Protein AF-A0A6I3KA27-F1 (afdb_monomer_lite)

Secondary structure (DSSP, 8-state):
---TTS-HHHHHHTT---HHHHHHHHT-GGGHHHHHHHHTS-GGG--HHHHHHHHHHHHHHHHHHHHHHH-GGGGG-HHHHSHHHHHHHHHHHHHHHHH-TT-HHHHHHHHHHHHHHHH----SSHHHHHHHHHHHHHHHHHT-HHHHHHHHHHHHHHHHHHB-TTS-BTT--GGGHHHHHHHHHHHHHHHHHTT-TTHHHHHHTHHHHHHHHHHHSPP------

pLDDT: mean 92.92, std 8.47, range [45.66, 98.62]

Organism: NCBI:txid169292

Structure (mmCIF, N/CA/C/O backbone):
data_AF-A0A6I3KA27-F1
#
_entry.id   AF-A0A6I3KA27-F1
#
loop_
_atom_site.group_PDB
_atom_site.id
_atom_site.type_symbol
_atom_site.label_atom_id
_atom_site.label_alt_id
_atom_site.label_comp_id
_atom_site.label_asym_id
_atom_site.label_entity_id
_atom_site.label_seq_id
_atom_site.pdbx_PDB_ins_code
_atom_site.Cartn_x
_atom_site.Cartn_y
_atom_site.Cartn_z
_atom_site.occupancy
_atom_site.B_iso_or_equiv
_atom_site.auth_seq_id
_atom_site.auth_comp_id
_atom_site.auth_asym_id
_atom_site.auth_atom_id
_atom_site.pdbx_PDB_model_num
ATOM 1 N N . MET A 1 1 ? 30.021 2.373 -5.034 1.00 67.44 1 MET A N 1
ATOM 2 C CA . MET A 1 1 ? 30.184 3.219 -3.831 1.00 67.44 1 MET A CA 1
ATOM 3 C C . MET A 1 1 ? 29.196 4.348 -4.014 1.00 67.44 1 MET A C 1
ATOM 5 O O . MET A 1 1 ? 29.211 4.907 -5.099 1.00 67.44 1 MET A O 1
ATOM 9 N N . PHE A 1 2 ? 28.300 4.581 -3.055 1.00 81.31 2 PHE A N 1
ATOM 10 C CA . PHE A 1 2 ? 27.335 5.679 -3.159 1.00 81.31 2 PHE A CA 1
ATOM 11 C C . PHE A 1 2 ? 28.060 7.016 -3.033 1.00 81.31 2 PHE A C 1
ATOM 13 O O . PHE A 1 2 ? 28.879 7.178 -2.126 1.00 81.31 2 PHE A O 1
ATOM 20 N N . ASP A 1 3 ? 27.756 7.930 -3.944 1.00 86.06 3 ASP A N 1
ATOM 21 C CA . ASP A 1 3 ? 28.173 9.321 -3.896 1.00 86.06 3 ASP A CA 1
ATOM 22 C C . ASP A 1 3 ? 27.034 10.145 -3.273 1.00 86.06 3 ASP A C 1
ATOM 24 O O . ASP A 1 3 ? 25.934 10.174 -3.832 1.00 86.06 3 ASP A O 1
ATOM 28 N N . PRO A 1 4 ? 27.241 10.768 -2.101 1.00 82.12 4 PRO A N 1
ATOM 29 C CA . PRO A 1 4 ? 26.213 11.588 -1.464 1.00 82.12 4 PRO A CA 1
ATOM 30 C C . PRO A 1 4 ? 25.868 12.856 -2.258 1.00 82.12 4 PRO A C 1
ATOM 32 O O . PRO A 1 4 ? 24.826 13.449 -1.993 1.00 82.12 4 PRO A O 1
ATOM 35 N N . GLU A 1 5 ? 26.707 13.264 -3.214 1.00 86.31 5 GLU A N 1
ATOM 36 C CA . GLU A 1 5 ? 26.467 14.442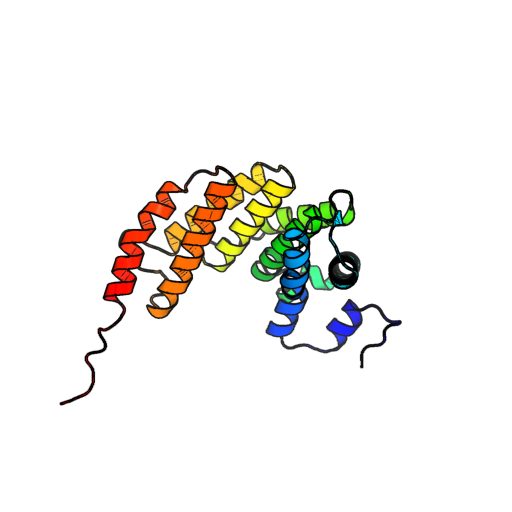 -4.054 1.00 86.31 5 GLU A CA 1
ATOM 37 C C . GLU A 1 5 ? 25.617 14.123 -5.297 1.00 86.31 5 GLU A C 1
ATOM 39 O O . GLU A 1 5 ? 25.124 15.033 -5.963 1.00 86.31 5 GLU A O 1
ATOM 44 N N . GLU A 1 6 ? 25.416 12.839 -5.612 1.00 85.69 6 GLU A N 1
ATOM 45 C CA . GLU A 1 6 ? 24.629 12.392 -6.762 1.00 85.69 6 GLU A CA 1
ATOM 46 C C . GLU A 1 6 ? 23.200 11.981 -6.354 1.00 85.69 6 GLU A C 1
ATOM 48 O O . GLU A 1 6 ? 22.977 11.479 -5.246 1.00 85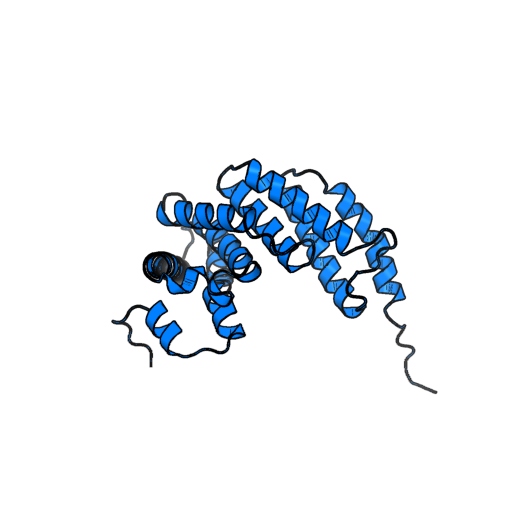.69 6 GLU A O 1
ATOM 53 N N . PRO A 1 7 ? 22.196 12.104 -7.244 1.00 84.69 7 PRO A N 1
ATOM 54 C CA . PRO A 1 7 ? 20.832 11.687 -6.936 1.00 84.69 7 PRO A CA 1
ATOM 55 C C . PRO A 1 7 ? 20.739 10.194 -6.575 1.00 84.69 7 PRO A C 1
ATOM 57 O O . PRO A 1 7 ? 21.284 9.331 -7.265 1.00 84.69 7 PRO A O 1
ATOM 60 N N . PHE A 1 8 ? 20.011 9.875 -5.502 1.00 87.31 8 PHE A N 1
ATOM 61 C CA . PHE A 1 8 ? 19.927 8.514 -4.955 1.00 87.31 8 PHE A CA 1
ATOM 62 C C . PHE A 1 8 ? 19.372 7.478 -5.950 1.00 87.31 8 PHE A C 1
ATOM 64 O O . PHE A 1 8 ? 19.981 6.429 -6.158 1.00 87.31 8 PHE A O 1
ATOM 71 N N . TRP A 1 9 ? 18.235 7.761 -6.593 1.00 91.00 9 TRP A N 1
ATOM 72 C CA . TRP A 1 9 ? 17.543 6.796 -7.458 1.00 91.00 9 TRP A CA 1
ATOM 73 C C . TRP A 1 9 ? 18.312 6.428 -8.737 1.00 91.00 9 TRP A C 1
ATOM 75 O O . TRP A 1 9 ? 18.436 5.237 -9.013 1.00 91.00 9 TRP A O 1
ATOM 85 N N . PRO A 1 10 ? 18.924 7.371 -9.476 1.00 89.50 10 PRO A N 1
ATOM 86 C CA . PRO A 1 10 ? 19.840 7.032 -10.568 1.00 89.50 10 PRO A CA 1
ATOM 87 C C . PRO A 1 10 ? 21.011 6.138 -10.138 1.00 89.50 10 PRO A C 1
ATOM 89 O O . PRO A 1 10 ? 21.376 5.205 -10.856 1.00 89.50 10 PRO A O 1
ATOM 92 N N . GLN A 1 11 ? 21.575 6.366 -8.945 1.00 91.31 11 GLN A N 1
ATOM 93 C CA . GLN A 1 11 ? 22.630 5.502 -8.408 1.00 91.31 11 GLN A CA 1
ATOM 94 C C . GLN A 1 11 ? 22.121 4.089 -8.096 1.00 91.31 11 GLN A C 1
ATOM 96 O O . GLN A 1 11 ? 22.847 3.120 -8.311 1.00 91.31 11 GLN A O 1
ATOM 101 N N . ILE A 1 12 ? 20.886 3.948 -7.609 1.00 90.56 12 ILE A N 1
ATOM 102 C CA . ILE A 1 12 ? 20.235 2.642 -7.418 1.00 90.56 12 ILE A CA 1
ATOM 103 C C . ILE A 1 12 ? 20.061 1.929 -8.763 1.00 90.56 12 ILE A C 1
ATOM 105 O O . ILE A 1 12 ? 20.482 0.781 -8.900 1.00 90.56 12 ILE A O 1
ATOM 109 N N . GLU A 1 13 ? 19.520 2.615 -9.768 1.00 89.81 13 GLU A N 1
ATOM 110 C CA . GLU A 1 13 ? 19.250 2.032 -11.088 1.00 89.81 13 GLU A CA 1
ATOM 111 C C . GLU A 1 13 ? 20.528 1.579 -11.806 1.00 89.81 13 GLU A C 1
ATOM 113 O O . GLU A 1 13 ? 20.546 0.537 -12.459 1.00 89.81 13 GLU A O 1
ATOM 118 N N . SER A 1 14 ? 21.638 2.301 -11.621 1.00 90.88 14 SER A N 1
ATOM 119 C CA . SER A 1 14 ? 22.939 1.931 -12.198 1.00 90.88 14 SER A CA 1
ATOM 120 C C . SER A 1 14 ? 23.572 0.658 -11.617 1.00 90.88 14 SER A C 1
ATOM 122 O O . SER A 1 14 ? 24.574 0.182 -12.148 1.00 90.88 14 SER A O 1
ATOM 124 N N . GLN A 1 15 ? 23.022 0.096 -10.534 1.00 90.56 15 GLN A N 1
ATOM 125 C CA . GLN A 1 15 ? 23.568 -1.106 -9.891 1.00 90.56 15 GLN A CA 1
ATOM 126 C C . GLN A 1 15 ? 23.106 -2.421 -10.527 1.00 90.56 15 GLN A C 1
ATOM 128 O O . GLN A 1 15 ? 23.532 -3.475 -10.059 1.00 90.56 15 GLN A O 1
ATOM 133 N N . GLU A 1 16 ? 22.253 -2.380 -11.559 1.00 88.25 16 GLU A N 1
ATOM 134 C CA . GLU A 1 16 ? 21.745 -3.574 -12.259 1.00 88.25 16 GLU A CA 1
ATOM 135 C C . GLU A 1 16 ? 21.216 -4.643 -11.280 1.00 88.25 16 GLU A C 1
ATOM 137 O O . GLU A 1 16 ? 21.555 -5.828 -11.337 1.00 88.25 16 GLU A O 1
ATOM 142 N N . LEU A 1 17 ? 20.406 -4.195 -10.315 1.00 92.69 17 LEU A N 1
ATOM 143 C CA . LEU A 1 17 ? 19.885 -5.039 -9.245 1.00 92.69 17 LEU A CA 1
ATOM 144 C C . LEU A 1 17 ? 19.073 -6.218 -9.800 1.00 92.69 17 LEU A C 1
ATOM 146 O O . LEU A 1 17 ? 18.341 -6.091 -10.781 1.00 92.69 17 LEU A O 1
ATOM 150 N N . HIS A 1 18 ? 19.130 -7.360 -9.107 1.00 95.06 18 HIS A N 1
ATOM 151 C CA . HIS A 1 18 ? 18.258 -8.496 -9.412 1.00 95.06 18 HIS A CA 1
ATOM 152 C C . HIS A 1 18 ? 16.779 -8.051 -9.396 1.00 95.06 18 HIS A C 1
ATOM 154 O O . HIS A 1 18 ? 16.395 -7.342 -8.460 1.00 95.06 18 HIS A O 1
ATOM 160 N N . PRO A 1 19 ? 15.927 -8.508 -10.338 1.00 93.44 19 PRO A N 1
ATOM 161 C CA . PRO A 1 19 ? 14.524 -8.094 -10.463 1.00 93.44 19 PRO A CA 1
ATOM 162 C C . PRO A 1 19 ? 13.742 -8.014 -9.147 1.00 93.44 19 PRO A C 1
ATOM 164 O O . PRO A 1 19 ? 13.127 -6.999 -8.840 1.00 93.44 19 PRO A O 1
ATOM 167 N N . THR A 1 20 ? 13.832 -9.051 -8.311 1.00 92.12 20 THR A N 1
ATOM 168 C CA . THR A 1 20 ? 13.172 -9.092 -6.993 1.00 92.12 20 THR A CA 1
ATOM 169 C C . THR A 1 20 ? 13.663 -8.007 -6.032 1.00 92.12 20 THR A C 1
ATOM 171 O O . THR A 1 20 ? 12.873 -7.446 -5.278 1.00 92.12 20 THR A O 1
ATOM 174 N N . VAL A 1 21 ? 14.965 -7.704 -6.047 1.00 94.00 21 VAL A N 1
ATOM 175 C CA . VAL A 1 21 ? 15.543 -6.649 -5.203 1.00 94.00 21 VAL A CA 1
ATOM 176 C C . VAL A 1 21 ? 15.087 -5.292 -5.713 1.00 94.00 21 VAL A C 1
ATOM 178 O O . VAL A 1 21 ? 14.658 -4.462 -4.919 1.00 94.00 21 VAL A O 1
ATOM 181 N N . ARG A 1 22 ? 15.113 -5.092 -7.034 1.00 94.12 22 ARG A N 1
ATOM 182 C CA . ARG A 1 22 ? 14.630 -3.862 -7.659 1.00 94.12 22 ARG A CA 1
ATOM 183 C C . ARG A 1 22 ? 13.159 -3.614 -7.321 1.00 94.12 22 ARG A C 1
ATOM 185 O O . ARG A 1 22 ? 12.843 -2.558 -6.787 1.00 94.12 22 ARG A O 1
ATOM 192 N N . PHE A 1 23 ? 12.300 -4.618 -7.497 1.00 94.25 23 PHE A N 1
ATOM 193 C CA . PHE A 1 23 ? 10.902 -4.587 -7.053 1.00 94.25 23 PHE A CA 1
ATOM 194 C C . PHE A 1 23 ? 10.764 -4.107 -5.600 1.00 94.25 23 PHE A C 1
ATOM 196 O O . PHE A 1 23 ? 10.032 -3.160 -5.322 1.00 94.25 23 PHE A O 1
ATOM 203 N N . TYR A 1 24 ? 11.497 -4.726 -4.669 1.00 94.25 24 TYR A N 1
ATOM 204 C CA . TYR A 1 24 ? 11.384 -4.398 -3.249 1.00 94.25 24 TYR A CA 1
ATOM 205 C C . TYR A 1 24 ? 11.848 -2.967 -2.952 1.00 94.25 24 TYR A C 1
ATOM 207 O O . TYR A 1 24 ? 11.205 -2.248 -2.188 1.00 94.25 24 TYR A O 1
ATOM 215 N N . VAL A 1 25 ? 12.919 -2.516 -3.605 1.00 95.06 25 VAL A N 1
ATOM 216 C CA . VAL A 1 25 ? 13.423 -1.148 -3.462 1.00 95.06 25 VAL A CA 1
ATOM 217 C C . VAL A 1 25 ? 12.401 -0.126 -3.979 1.00 95.06 25 VAL A C 1
ATOM 219 O O . VAL A 1 25 ? 12.094 0.817 -3.249 1.00 95.06 25 VAL A O 1
ATOM 222 N N . HIS A 1 26 ? 11.801 -0.338 -5.159 1.00 96.00 26 HIS A N 1
ATOM 223 C CA . HIS A 1 26 ? 10.751 0.546 -5.697 1.00 96.00 26 HIS A CA 1
ATOM 224 C C . HIS A 1 26 ? 9.402 0.415 -4.987 1.00 96.00 26 HIS A C 1
ATOM 226 O O . HIS A 1 26 ? 8.574 1.313 -5.118 1.00 96.00 26 HIS A O 1
ATOM 232 N N . SER A 1 27 ? 9.153 -0.654 -4.229 1.00 96.50 27 SER A N 1
ATOM 233 C CA . SER A 1 27 ? 7.942 -0.766 -3.404 1.00 96.50 27 SER A CA 1
ATOM 234 C C . SER A 1 27 ? 7.938 0.200 -2.217 1.00 96.50 27 SER A C 1
ATOM 236 O O . SER A 1 27 ? 6.895 0.402 -1.614 1.00 96.50 27 SER A O 1
ATOM 238 N N . LEU A 1 28 ? 9.095 0.772 -1.860 1.00 96.94 28 LEU A N 1
ATOM 239 C CA . LEU A 1 28 ? 9.309 1.612 -0.675 1.00 96.94 28 LEU A CA 1
ATOM 240 C C . LEU A 1 28 ? 8.940 0.970 0.675 1.00 96.94 28 LEU A C 1
ATOM 242 O O . LEU A 1 28 ? 9.158 1.606 1.694 1.00 96.94 28 LEU A O 1
ATOM 246 N N . ASN A 1 29 ? 8.521 -0.299 0.727 1.00 94.88 29 ASN A N 1
ATOM 247 C CA . ASN A 1 29 ? 8.155 -1.002 1.967 1.00 94.88 29 ASN A CA 1
ATOM 248 C C . ASN A 1 29 ? 9.223 -0.933 3.065 1.00 94.88 29 ASN A C 1
ATOM 250 O O . ASN A 1 29 ? 8.946 -0.964 4.257 1.00 94.88 29 ASN A O 1
ATOM 254 N N . TRP A 1 30 ? 10.484 -0.836 2.657 1.00 94.69 30 TRP A N 1
ATOM 255 C CA . TRP A 1 30 ? 11.614 -0.752 3.564 1.00 94.69 30 TRP A CA 1
ATOM 256 C C . TRP A 1 30 ? 11.647 0.540 4.396 1.00 94.69 30 TRP A C 1
ATOM 258 O O . TRP A 1 30 ? 12.442 0.595 5.328 1.00 94.69 30 TRP A O 1
ATOM 268 N N . ILE A 1 31 ? 10.815 1.550 4.111 1.00 95.62 31 ILE A N 1
ATOM 269 C CA . ILE A 1 31 ? 10.662 2.730 4.979 1.00 95.62 31 ILE A CA 1
ATOM 270 C C . ILE A 1 31 ? 9.567 2.548 6.042 1.00 95.62 31 ILE A C 1
ATOM 272 O O . ILE A 1 31 ? 9.530 3.336 6.985 1.00 95.62 31 ILE A O 1
ATOM 276 N N . ASP A 1 32 ? 8.715 1.519 5.941 1.00 94.75 32 ASP A N 1
ATOM 277 C CA . ASP A 1 32 ? 7.514 1.370 6.780 1.00 94.75 32 ASP A CA 1
ATOM 278 C C . ASP A 1 32 ? 7.859 1.331 8.268 1.00 94.75 32 ASP A C 1
ATOM 280 O O . ASP A 1 32 ? 7.289 2.076 9.053 1.00 94.75 32 ASP A O 1
ATOM 284 N N . PHE A 1 33 ? 8.898 0.588 8.662 1.00 94.31 33 PHE A N 1
ATOM 285 C CA . PHE A 1 33 ? 9.305 0.510 10.072 1.00 94.31 33 PHE A CA 1
ATOM 286 C C . PHE A 1 33 ? 9.718 1.869 10.673 1.00 94.31 33 PHE A C 1
ATOM 288 O O . PHE A 1 33 ? 9.693 2.045 11.894 1.00 94.31 33 PHE A O 1
ATOM 295 N N . ILE A 1 34 ? 10.154 2.814 9.832 1.00 95.50 34 ILE A N 1
ATOM 296 C CA . ILE A 1 34 ? 10.503 4.177 10.242 1.00 95.50 34 ILE A CA 1
ATOM 297 C C . ILE A 1 34 ? 9.227 4.999 10.420 1.00 95.50 34 ILE A C 1
ATOM 299 O O . ILE A 1 34 ? 9.093 5.709 11.418 1.00 95.50 34 ILE A O 1
ATOM 303 N N . VAL A 1 35 ? 8.301 4.883 9.465 1.00 95.19 35 VAL A N 1
ATOM 304 C CA . VAL A 1 35 ? 7.010 5.580 9.470 1.00 95.19 35 VAL A CA 1
ATOM 305 C C . VAL A 1 35 ? 6.140 5.095 10.633 1.00 95.19 35 VAL A C 1
ATOM 307 O O . VAL A 1 35 ? 5.674 5.923 11.411 1.00 95.19 35 VAL A O 1
ATOM 310 N N . ASP A 1 36 ? 6.017 3.783 10.836 1.00 94.06 36 ASP A N 1
ATOM 311 C CA . ASP A 1 36 ? 5.238 3.167 11.919 1.00 94.06 36 ASP A CA 1
ATOM 312 C C . ASP A 1 36 ? 5.688 3.675 13.290 1.00 94.06 36 ASP A C 1
ATOM 314 O O . ASP A 1 36 ? 4.888 4.127 14.109 1.00 94.06 36 ASP A O 1
ATOM 318 N N . ARG A 1 37 ? 7.007 3.706 13.519 1.00 93.62 37 ARG A N 1
ATOM 319 C CA . ARG A 1 37 ? 7.587 4.210 14.771 1.00 93.62 37 ARG A CA 1
ATOM 320 C C . ARG A 1 37 ? 7.192 5.661 15.058 1.00 93.62 37 ARG A C 1
ATOM 322 O O . ARG A 1 37 ? 7.134 6.060 16.222 1.00 93.62 37 ARG A O 1
ATOM 329 N N . ALA A 1 38 ? 6.997 6.456 14.015 1.00 94.62 38 ALA A N 1
ATOM 330 C CA . ALA A 1 38 ? 6.622 7.851 14.137 1.00 94.62 38 ALA A CA 1
ATOM 331 C C . ALA A 1 38 ? 5.119 8.055 14.304 1.00 94.62 38 ALA A C 1
ATOM 333 O O . ALA A 1 38 ? 4.728 8.962 15.030 1.00 94.62 38 ALA A O 1
ATOM 334 N N . VAL A 1 39 ? 4.293 7.215 13.678 1.00 93.56 39 VAL A N 1
ATOM 335 C CA . VAL A 1 39 ? 2.833 7.213 13.859 1.00 93.56 39 VAL A CA 1
ATOM 336 C C . VAL A 1 39 ? 2.456 6.782 15.279 1.00 93.56 39 VAL A C 1
ATOM 338 O O . VAL A 1 39 ? 1.597 7.404 15.901 1.00 93.56 39 VAL A O 1
ATOM 341 N N . ASP A 1 40 ? 3.162 5.799 15.843 1.00 92.94 40 ASP A N 1
ATOM 342 C CA . ASP A 1 40 ? 2.939 5.300 17.208 1.00 92.94 40 ASP A CA 1
ATOM 343 C C . ASP A 1 40 ? 3.328 6.301 18.316 1.00 92.94 40 ASP A C 1
ATOM 345 O O . ASP A 1 40 ? 3.086 6.059 19.503 1.00 92.94 40 ASP A O 1
ATOM 349 N N . CYS A 1 41 ? 3.957 7.425 17.960 1.00 91.62 41 CYS A N 1
ATOM 350 C CA . CYS A 1 41 ? 4.477 8.409 18.901 1.00 91.62 41 CYS A CA 1
ATOM 351 C C . CYS A 1 41 ? 3.963 9.816 18.560 1.00 91.62 41 CYS A C 1
ATOM 353 O O . CYS A 1 41 ? 4.208 10.305 17.456 1.00 91.62 41 CYS A O 1
ATOM 355 N N . PRO A 1 42 ? 3.310 10.537 19.493 1.00 92.62 42 PRO A N 1
ATOM 356 C CA . PRO A 1 42 ? 2.906 11.916 19.248 1.00 92.62 42 PRO A CA 1
ATOM 357 C C . PRO A 1 42 ? 4.094 12.778 18.804 1.00 92.62 42 PRO A C 1
ATOM 359 O O . PRO A 1 42 ? 5.155 12.742 19.421 1.00 92.62 42 PRO A O 1
ATOM 362 N N . LYS A 1 43 ? 3.904 13.626 17.785 1.00 91.94 43 LYS A N 1
ATOM 363 C CA . LYS A 1 43 ? 4.979 14.464 17.213 1.00 91.94 43 LYS A CA 1
ATOM 364 C C . LYS A 1 43 ? 5.729 15.319 18.244 1.00 91.94 43 LYS A C 1
ATOM 366 O O . LYS A 1 43 ? 6.917 15.577 18.088 1.00 91.94 43 LYS A O 1
ATOM 371 N N . ALA A 1 44 ? 5.053 15.739 19.316 1.00 93.75 44 ALA A N 1
ATOM 372 C CA . ALA A 1 44 ? 5.651 16.500 20.416 1.00 93.75 44 ALA A CA 1
ATOM 373 C C . ALA A 1 44 ? 6.660 15.697 21.265 1.00 93.75 44 ALA A C 1
ATOM 375 O O . ALA A 1 44 ? 7.446 16.293 21.997 1.00 93.75 44 ALA A O 1
ATOM 376 N N . GLU A 1 45 ? 6.630 14.367 21.181 1.00 95.56 45 GLU A N 1
ATOM 377 C CA . GLU A 1 45 ? 7.494 13.438 21.921 1.00 95.56 45 GLU A CA 1
ATOM 378 C C . GLU A 1 45 ? 8.612 12.848 21.051 1.00 95.56 45 GLU A C 1
ATOM 380 O O . GLU A 1 45 ? 9.419 12.044 21.526 1.00 95.56 45 GLU A O 1
ATOM 385 N N . TRP A 1 46 ? 8.694 13.248 19.779 1.00 96.94 46 TRP A N 1
ATOM 386 C CA . TRP A 1 46 ? 9.744 12.777 18.888 1.00 96.94 46 TRP A CA 1
ATOM 387 C C . TRP A 1 46 ? 11.119 13.202 19.400 1.00 96.94 46 TRP A C 1
ATOM 389 O O . TRP A 1 46 ? 11.389 14.376 19.649 1.00 96.94 46 TRP A O 1
ATOM 399 N N . ASN A 1 47 ? 12.008 12.221 19.522 1.00 96.31 47 ASN A N 1
ATOM 400 C CA . ASN A 1 47 ? 13.432 12.471 19.692 1.00 96.31 47 ASN A CA 1
ATOM 401 C C . ASN A 1 47 ? 14.119 12.623 18.326 1.00 96.31 47 ASN A C 1
ATOM 403 O O . ASN A 1 47 ? 13.524 12.328 17.287 1.00 96.31 47 ASN A O 1
ATOM 407 N N . ASP A 1 48 ? 15.394 13.013 18.342 1.00 96.88 48 ASP A N 1
ATOM 408 C CA . ASP A 1 48 ? 16.188 13.239 17.129 1.00 96.88 48 ASP A CA 1
ATOM 409 C C . ASP A 1 48 ? 16.187 12.030 16.178 1.00 96.88 48 ASP A C 1
ATOM 411 O O . ASP A 1 48 ? 16.127 12.194 14.965 1.00 96.88 48 ASP A O 1
ATOM 415 N N . ALA A 1 49 ? 16.189 10.802 16.709 1.00 96.12 49 ALA A N 1
ATOM 416 C CA . ALA A 1 49 ? 16.194 9.596 15.883 1.00 96.12 49 ALA A CA 1
ATOM 417 C C . ALA A 1 49 ? 14.870 9.384 15.130 1.00 96.12 49 ALA A C 1
ATOM 419 O O . ALA A 1 49 ? 14.893 8.963 13.975 1.00 96.12 49 ALA A O 1
ATOM 420 N N . ILE A 1 50 ? 13.725 9.670 15.762 1.00 96.25 50 ILE A N 1
ATOM 421 C CA . ILE A 1 50 ? 12.417 9.609 15.091 1.00 96.25 50 ILE A CA 1
ATOM 422 C C . ILE A 1 50 ? 12.320 10.742 14.070 1.00 96.25 50 ILE A C 1
ATOM 424 O O . ILE A 1 50 ? 12.009 10.484 12.912 1.00 96.25 50 ILE A O 1
ATOM 428 N N . ALA A 1 51 ? 12.650 11.971 14.476 1.00 96.19 51 ALA A N 1
ATOM 429 C CA . ALA A 1 51 ? 12.567 13.140 13.608 1.00 96.19 51 ALA A CA 1
ATOM 430 C C . ALA A 1 51 ? 13.414 12.974 12.334 1.00 96.19 51 ALA A C 1
ATOM 432 O O . ALA A 1 51 ? 12.879 13.083 11.232 1.00 96.19 51 ALA A O 1
ATOM 433 N N . SER A 1 52 ? 14.698 12.624 12.469 1.00 96.50 52 SER A N 1
ATOM 434 C CA . SER A 1 52 ? 15.580 12.403 11.316 1.00 96.50 52 SER A CA 1
ATOM 435 C C . SER A 1 52 ? 15.207 11.161 10.505 1.00 96.50 52 SER A C 1
ATOM 437 O O . SER A 1 52 ? 15.402 11.142 9.294 1.00 96.50 52 SER A O 1
ATOM 439 N N . GLY A 1 53 ? 14.667 10.118 11.144 1.00 96.50 53 GLY A N 1
ATOM 440 C CA . GLY A 1 53 ? 14.192 8.929 10.437 1.00 96.50 53 GLY A CA 1
ATOM 441 C C . GLY A 1 53 ? 13.035 9.258 9.495 1.00 96.50 53 GLY A C 1
ATOM 442 O O . GLY A 1 53 ? 13.082 8.926 8.313 1.00 96.50 53 GLY A O 1
ATOM 443 N N . VAL A 1 54 ? 12.013 9.946 9.999 1.00 96.19 54 VAL A N 1
ATOM 444 C CA . VAL A 1 54 ? 10.846 10.325 9.195 1.00 96.19 54 VAL A CA 1
ATOM 445 C C . VAL A 1 54 ? 11.224 11.324 8.105 1.00 96.19 54 VAL A C 1
ATOM 447 O O . VAL A 1 54 ? 10.763 11.186 6.975 1.00 96.19 54 VAL A O 1
ATOM 450 N N . GLU A 1 55 ? 12.097 12.288 8.408 1.00 95.94 55 GLU A N 1
ATOM 451 C CA . GLU A 1 55 ? 12.646 13.205 7.404 1.00 95.94 55 GLU A CA 1
ATOM 452 C C . GLU A 1 55 ? 13.348 12.439 6.276 1.00 95.94 55 GLU A C 1
ATOM 454 O O . GLU A 1 55 ? 13.120 12.718 5.098 1.00 95.94 55 GLU A O 1
ATOM 459 N N . PHE A 1 56 ? 14.141 11.421 6.617 1.00 95.50 56 PHE A N 1
ATOM 460 C CA . PHE A 1 56 ? 14.771 10.542 5.638 1.00 95.50 56 PHE A CA 1
ATOM 461 C C . PHE A 1 56 ? 13.739 9.766 4.804 1.00 95.50 56 PHE A C 1
ATOM 463 O O . PHE A 1 56 ? 13.834 9.768 3.576 1.00 95.50 56 PHE A O 1
ATOM 470 N N . ALA A 1 57 ? 12.736 9.147 5.437 1.00 96.88 57 ALA A N 1
ATOM 471 C CA . ALA A 1 57 ? 11.679 8.414 4.735 1.00 96.88 57 ALA A CA 1
ATOM 472 C C . ALA A 1 57 ? 10.916 9.322 3.754 1.00 96.88 57 ALA A C 1
ATOM 474 O O . ALA A 1 57 ? 10.726 8.960 2.592 1.00 96.88 57 ALA A O 1
ATOM 475 N N . CYS A 1 58 ? 10.558 10.528 4.203 1.00 96.94 58 CYS A N 1
ATOM 476 C CA . CYS A 1 58 ? 9.894 11.545 3.395 1.00 96.94 58 CYS A CA 1
ATOM 477 C C . CYS A 1 58 ? 10.764 11.989 2.213 1.00 96.94 58 CYS A C 1
ATOM 479 O O . CYS A 1 58 ? 10.316 11.958 1.069 1.00 96.94 58 CYS A O 1
ATOM 481 N N . THR A 1 59 ? 12.038 12.296 2.464 1.00 95.44 59 THR A N 1
ATOM 482 C CA . THR A 1 59 ? 12.984 12.737 1.428 1.00 95.44 59 THR A CA 1
ATOM 483 C C . THR A 1 59 ? 13.189 11.671 0.355 1.00 95.44 59 THR A C 1
ATOM 485 O O . THR A 1 59 ? 13.154 11.975 -0.836 1.00 95.44 59 THR A O 1
ATOM 488 N N . VAL A 1 60 ? 13.372 10.405 0.741 1.00 95.31 60 VAL A N 1
ATOM 489 C CA . VAL A 1 60 ? 13.559 9.312 -0.225 1.00 95.31 60 VAL A CA 1
ATOM 490 C C . VAL A 1 60 ? 12.306 9.093 -1.071 1.00 95.31 60 VAL A C 1
ATOM 492 O O . VAL A 1 60 ? 12.421 8.917 -2.289 1.00 95.31 60 VAL A O 1
ATOM 495 N N . ALA A 1 61 ? 11.127 9.109 -0.444 1.00 97.12 61 ALA A N 1
ATOM 496 C CA . ALA A 1 61 ? 9.850 8.956 -1.130 1.00 97.12 61 ALA A CA 1
ATOM 497 C C . ALA A 1 61 ? 9.578 10.121 -2.096 1.00 97.12 61 ALA A C 1
ATOM 499 O O . ALA A 1 61 ? 9.203 9.887 -3.245 1.00 97.12 61 ALA A O 1
ATOM 500 N N . TRP A 1 62 ? 9.855 11.358 -1.676 1.00 96.88 62 TRP A N 1
ATOM 501 C CA . TRP A 1 62 ? 9.756 12.538 -2.532 1.00 96.88 62 TRP A CA 1
ATOM 502 C C . TRP A 1 62 ? 10.711 12.444 -3.726 1.00 96.88 62 TRP A C 1
ATOM 504 O O . TRP A 1 62 ? 10.288 12.569 -4.873 1.00 96.88 62 TRP A O 1
ATOM 514 N N . HIS A 1 63 ? 11.985 12.110 -3.494 1.00 94.75 63 HIS A N 1
ATOM 515 C CA . HIS A 1 63 ? 12.952 11.922 -4.579 1.00 94.75 63 HIS A CA 1
ATOM 516 C C . HIS A 1 63 ? 12.540 10.799 -5.540 1.00 94.75 63 HIS A C 1
ATOM 518 O O . HIS A 1 63 ? 12.832 10.890 -6.734 1.00 94.75 63 HIS A O 1
ATOM 524 N N . TRP A 1 64 ? 11.881 9.739 -5.054 1.00 96.19 64 TRP A N 1
ATOM 525 C CA . TRP A 1 64 ? 11.347 8.679 -5.917 1.00 96.19 64 TRP A CA 1
ATOM 526 C C . TRP A 1 64 ? 10.266 9.236 -6.841 1.00 96.19 64 TRP A C 1
ATOM 528 O O . TRP A 1 64 ? 10.309 8.997 -8.047 1.00 96.19 64 TRP A O 1
ATOM 538 N N . TRP A 1 65 ? 9.336 10.012 -6.277 1.00 96.38 65 TRP A N 1
ATOM 539 C CA . TRP A 1 65 ? 8.241 10.645 -7.008 1.00 96.38 65 TRP A CA 1
ATOM 540 C C . TRP A 1 65 ? 8.747 11.619 -8.080 1.00 96.38 65 TRP A C 1
ATOM 542 O O . TRP A 1 65 ? 8.346 11.525 -9.240 1.00 96.38 65 TRP A O 1
ATOM 552 N N . GLU A 1 66 ? 9.707 12.476 -7.732 1.00 94.50 66 GLU A N 1
ATOM 553 C CA . GLU A 1 66 ? 10.347 13.390 -8.684 1.00 94.50 66 GLU A CA 1
ATOM 554 C C . GLU A 1 66 ? 11.092 12.638 -9.793 1.00 94.50 66 GLU A C 1
ATOM 556 O O . GLU A 1 66 ? 10.948 12.954 -10.974 1.00 94.50 66 GLU A O 1
ATOM 561 N N . THR A 1 67 ? 11.853 11.596 -9.436 1.00 92.62 67 THR A N 1
ATOM 562 C CA . THR A 1 67 ? 12.593 10.785 -10.418 1.00 92.62 67 THR A CA 1
ATOM 563 C C . THR A 1 67 ? 11.635 10.089 -11.383 1.00 92.62 67 THR A C 1
ATOM 565 O O . THR A 1 67 ? 11.883 10.066 -12.591 1.00 92.62 67 THR A O 1
ATOM 568 N N . ASN A 1 68 ? 10.510 9.578 -10.878 1.00 90.19 68 ASN A N 1
ATOM 569 C CA . ASN A 1 68 ? 9.463 8.973 -11.694 1.00 90.19 68 ASN A CA 1
ATOM 570 C C . ASN A 1 68 ? 8.913 9.944 -12.754 1.00 90.19 68 ASN A C 1
ATOM 572 O O . ASN A 1 68 ? 8.706 9.543 -13.898 1.00 90.19 68 ASN A O 1
ATOM 576 N N . ASN A 1 69 ? 8.733 11.223 -12.415 1.00 86.56 69 ASN A N 1
ATOM 577 C CA . ASN A 1 69 ? 8.194 12.224 -13.342 1.00 86.56 69 ASN A CA 1
ATOM 578 C C . ASN A 1 69 ? 9.126 12.530 -14.526 1.00 86.56 69 ASN A C 1
ATOM 580 O O . ASN A 1 69 ? 8.660 12.971 -15.578 1.00 86.56 69 ASN A O 1
ATOM 584 N N . VAL A 1 70 ? 10.429 12.281 -14.376 1.00 84.56 70 VAL A N 1
ATOM 585 C CA . VAL A 1 70 ? 11.446 12.556 -15.405 1.00 84.56 70 VAL A CA 1
ATOM 586 C C . VAL A 1 70 ? 12.038 11.298 -16.047 1.00 84.56 70 VAL A C 1
ATOM 588 O O . VAL A 1 70 ? 12.854 11.421 -16.959 1.00 84.56 70 VAL A O 1
ATOM 591 N N . THR A 1 71 ? 11.609 10.105 -15.620 1.00 87.75 71 THR A N 1
ATOM 592 C CA . THR A 1 71 ? 12.089 8.807 -16.128 1.00 87.75 71 THR A CA 1
ATOM 593 C C . THR A 1 71 ? 10.960 8.083 -16.872 1.00 87.75 71 THR A C 1
ATOM 595 O O . THR A 1 71 ? 10.291 7.215 -16.305 1.00 87.75 71 THR A O 1
ATOM 598 N N . PRO A 1 72 ? 10.680 8.440 -18.141 1.00 86.38 72 PRO A N 1
ATOM 599 C CA . PRO A 1 72 ? 9.538 7.900 -18.882 1.00 86.38 72 PRO A CA 1
ATOM 600 C C . PRO A 1 72 ? 9.594 6.377 -19.070 1.00 86.38 72 PRO A C 1
ATOM 602 O O . PRO A 1 72 ? 8.549 5.746 -19.243 1.00 86.38 72 PRO A O 1
ATOM 605 N N . GLU A 1 73 ? 10.783 5.773 -19.017 1.00 88.44 73 GLU A N 1
ATOM 606 C CA . GLU A 1 73 ? 10.991 4.329 -19.132 1.00 88.44 73 GLU A CA 1
ATOM 607 C C . GLU A 1 73 ? 10.327 3.558 -17.987 1.00 88.44 73 GLU A C 1
ATOM 609 O O . GLU A 1 73 ? 9.793 2.472 -18.215 1.00 88.44 73 GLU A O 1
ATOM 614 N N . TRP A 1 74 ? 10.291 4.135 -16.779 1.00 91.38 74 TRP A N 1
ATOM 615 C CA . TRP A 1 74 ? 9.698 3.487 -15.609 1.00 91.38 74 TRP A CA 1
ATOM 616 C C . TRP A 1 74 ? 8.213 3.200 -15.794 1.00 91.38 74 TRP A C 1
ATOM 618 O O . TRP A 1 74 ? 7.731 2.191 -15.293 1.00 91.38 74 TRP A O 1
ATOM 628 N N . LYS A 1 75 ? 7.483 4.022 -16.556 1.00 86.62 75 LYS A N 1
ATOM 629 C CA . LYS A 1 75 ? 6.027 3.889 -16.722 1.00 86.62 75 LYS A CA 1
ATOM 630 C C . LYS A 1 75 ? 5.580 2.499 -17.200 1.00 86.62 75 LYS A C 1
ATOM 632 O O . LYS A 1 75 ? 4.473 2.080 -16.880 1.00 86.62 75 LYS A O 1
ATOM 637 N N . ASN A 1 76 ? 6.414 1.800 -17.969 1.00 89.00 76 ASN A N 1
ATOM 638 C CA . ASN A 1 76 ? 6.107 0.462 -18.491 1.00 89.00 76 ASN A CA 1
ATOM 639 C C . ASN A 1 76 ? 6.905 -0.650 -17.789 1.00 89.00 76 ASN A C 1
ATOM 641 O O . ASN A 1 76 ? 6.942 -1.780 -18.271 1.00 89.00 76 ASN A O 1
ATOM 645 N N . ASP A 1 77 ? 7.577 -0.328 -16.688 1.00 92.38 77 ASP A N 1
ATOM 646 C CA . ASP A 1 77 ? 8.448 -1.240 -15.964 1.00 92.38 77 ASP A CA 1
ATOM 647 C C . ASP A 1 77 ? 7.669 -1.983 -14.874 1.00 92.38 77 ASP A C 1
ATOM 649 O O . ASP A 1 77 ? 7.185 -1.383 -13.911 1.00 92.38 77 ASP A O 1
ATOM 653 N N . GLU A 1 78 ? 7.564 -3.306 -14.998 1.00 92.62 78 GLU A N 1
ATOM 654 C CA . GLU A 1 78 ? 6.807 -4.137 -14.057 1.00 92.62 78 GLU A CA 1
ATOM 655 C C . GLU A 1 78 ? 7.395 -4.151 -12.636 1.00 92.62 78 GLU A C 1
ATOM 657 O O . GLU A 1 78 ? 6.677 -4.418 -11.674 1.00 92.62 78 GLU A O 1
ATOM 662 N N . HIS A 1 79 ? 8.681 -3.844 -12.458 1.00 91.69 79 HIS A N 1
ATOM 663 C CA . HIS A 1 79 ? 9.296 -3.795 -11.131 1.00 91.69 79 HIS A CA 1
ATOM 664 C C . HIS A 1 79 ? 9.076 -2.444 -10.439 1.00 91.69 79 HIS A C 1
ATOM 666 O O . HIS A 1 79 ? 9.213 -2.360 -9.221 1.00 91.69 79 HIS A O 1
ATOM 672 N N . VAL A 1 80 ? 8.708 -1.402 -11.193 1.00 94.44 80 VAL A N 1
ATOM 673 C CA . VAL A 1 80 ? 8.416 -0.058 -10.667 1.00 94.44 80 VAL A CA 1
ATOM 674 C C . VAL A 1 80 ? 6.905 0.158 -10.525 1.00 94.44 80 VAL A C 1
ATOM 676 O O . VAL A 1 80 ? 6.420 0.572 -9.464 1.00 94.44 80 VAL A O 1
ATOM 679 N N . TRP A 1 81 ? 6.160 -0.169 -11.583 1.00 95.62 81 TRP A N 1
ATOM 680 C CA . TRP A 1 81 ? 4.723 0.076 -11.740 1.00 95.62 81 TRP A CA 1
ATOM 681 C C . TRP A 1 81 ? 3.874 -1.204 -11.840 1.00 95.62 81 TRP A C 1
ATOM 683 O O . TRP A 1 81 ? 2.674 -1.135 -12.112 1.00 95.62 81 TRP A O 1
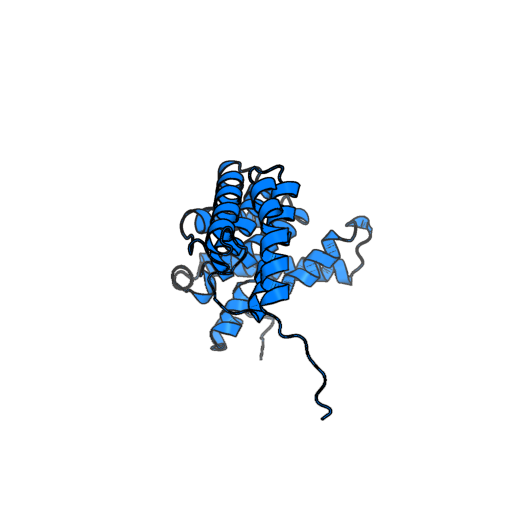ATOM 693 N N . GLY A 1 82 ? 4.449 -2.377 -11.556 1.00 94.31 82 GLY A N 1
ATOM 694 C CA . GLY A 1 82 ? 3.676 -3.611 -11.394 1.00 94.31 82 GLY A CA 1
ATOM 695 C C . GLY A 1 82 ? 2.690 -3.527 -10.228 1.00 94.31 82 GLY A C 1
ATOM 696 O O . GLY A 1 82 ? 2.977 -2.914 -9.195 1.00 94.31 82 GLY A O 1
ATOM 697 N N . GLY A 1 83 ? 1.532 -4.174 -10.381 1.00 93.50 83 GLY A N 1
ATOM 698 C CA . GLY A 1 83 ? 0.382 -4.022 -9.489 1.00 93.50 83 GLY A CA 1
ATOM 699 C C . GLY A 1 83 ? 0.699 -4.207 -8.005 1.00 93.50 83 GLY A C 1
ATOM 700 O O . GLY A 1 83 ? 0.306 -3.382 -7.176 1.00 93.50 83 GLY A O 1
ATOM 701 N N . HIS A 1 84 ? 1.483 -5.233 -7.671 1.00 93.00 84 HIS A N 1
ATOM 702 C CA . HIS A 1 84 ? 1.890 -5.505 -6.293 1.00 93.00 84 HIS A CA 1
ATOM 703 C C . HIS A 1 84 ? 2.855 -4.445 -5.723 1.00 93.00 84 HIS A C 1
ATOM 705 O O . HIS A 1 84 ? 2.702 -4.042 -4.572 1.00 93.00 84 HIS A O 1
ATOM 711 N N . ALA A 1 85 ? 3.804 -3.937 -6.523 1.00 95.00 85 ALA A N 1
ATOM 712 C CA . ALA A 1 85 ? 4.754 -2.905 -6.085 1.00 95.00 85 ALA A CA 1
ATOM 713 C C . ALA A 1 85 ? 4.028 -1.589 -5.789 1.00 95.00 85 ALA A C 1
ATOM 715 O O . ALA A 1 85 ? 4.280 -0.947 -4.770 1.00 95.00 85 ALA A O 1
ATOM 716 N N . VAL A 1 86 ? 3.097 -1.224 -6.676 1.00 97.50 86 VAL A N 1
ATOM 717 C CA . VAL A 1 86 ? 2.255 -0.032 -6.544 1.00 97.50 86 VAL A CA 1
ATOM 718 C C . VAL A 1 86 ? 1.383 -0.127 -5.299 1.00 97.50 86 VAL A C 1
ATOM 720 O O . VAL A 1 86 ? 1.311 0.844 -4.557 1.00 97.50 86 VAL A O 1
ATOM 723 N N . ALA A 1 87 ? 0.751 -1.278 -5.045 1.00 97.75 87 ALA A N 1
ATOM 724 C CA . ALA A 1 87 ? -0.102 -1.468 -3.873 1.00 97.75 87 ALA A CA 1
ATOM 725 C C . ALA A 1 87 ? 0.660 -1.239 -2.561 1.00 97.75 87 ALA A C 1
ATOM 727 O O . ALA A 1 87 ? 0.204 -0.483 -1.707 1.00 97.75 87 ALA A O 1
ATOM 728 N N . ILE A 1 88 ? 1.838 -1.856 -2.432 1.00 96.81 88 ILE A N 1
ATOM 729 C CA . ILE A 1 88 ? 2.684 -1.720 -1.244 1.00 96.81 88 ILE A CA 1
ATOM 730 C C . ILE A 1 88 ? 3.117 -0.263 -1.067 1.00 96.81 88 ILE A C 1
ATOM 732 O O . ILE A 1 88 ? 2.864 0.333 -0.024 1.00 96.81 88 ILE A O 1
ATOM 736 N N . ARG A 1 89 ? 3.674 0.345 -2.121 1.00 97.94 89 ARG A N 1
ATOM 737 C CA . ARG A 1 89 ? 4.136 1.735 -2.078 1.00 97.94 89 ARG A CA 1
ATOM 738 C C . ARG A 1 89 ? 3.014 2.708 -1.740 1.00 97.94 89 ARG A C 1
ATOM 740 O O . ARG A 1 89 ? 3.222 3.645 -0.978 1.00 97.94 89 ARG A O 1
ATOM 747 N N . ALA A 1 90 ? 1.826 2.500 -2.297 1.00 97.81 90 ALA A N 1
ATOM 748 C CA . ALA A 1 90 ? 0.693 3.379 -2.058 1.00 97.81 90 ALA A CA 1
ATOM 749 C C . ALA A 1 90 ? 0.204 3.319 -0.605 1.00 97.81 90 ALA A C 1
ATOM 751 O O . ALA A 1 90 ? -0.178 4.356 -0.061 1.00 97.81 90 ALA A O 1
ATOM 752 N N . ALA A 1 91 ? 0.265 2.149 0.042 1.00 96.06 91 ALA A N 1
ATOM 753 C CA . ALA A 1 91 ? -0.009 2.028 1.471 1.00 96.06 91 ALA A CA 1
ATOM 754 C C . ALA A 1 91 ? 1.019 2.824 2.297 1.00 96.06 91 ALA A C 1
ATOM 756 O O . ALA A 1 91 ? 0.620 3.681 3.085 1.00 96.06 91 ALA A O 1
ATOM 757 N N . SER A 1 92 ? 2.320 2.641 2.037 1.00 96.31 92 SER A N 1
ATOM 758 C CA . SER A 1 92 ? 3.404 3.378 2.709 1.00 96.31 92 SER A CA 1
ATOM 759 C C . SER A 1 92 ? 3.264 4.897 2.557 1.00 96.31 92 SER A C 1
ATOM 761 O O . SER A 1 92 ? 3.342 5.643 3.533 1.00 96.31 92 SER A O 1
ATOM 763 N N . LEU A 1 93 ? 3.008 5.372 1.331 1.00 98.06 93 LEU A N 1
ATOM 764 C CA . LEU A 1 93 ? 2.815 6.797 1.041 1.00 98.06 93 LEU A CA 1
ATOM 765 C C . LEU A 1 93 ? 1.555 7.361 1.712 1.00 98.06 93 LEU A C 1
ATOM 767 O O . LEU A 1 93 ? 1.563 8.508 2.156 1.00 98.06 93 LEU A O 1
ATOM 771 N N . SER A 1 94 ? 0.487 6.566 1.820 1.00 97.06 94 SER A N 1
ATOM 772 C CA . SER A 1 94 ? -0.745 6.992 2.491 1.00 97.06 94 SER A CA 1
ATOM 773 C C . SER A 1 94 ? -0.508 7.237 3.978 1.00 97.06 94 SER A C 1
ATOM 775 O O . SER A 1 94 ? -0.878 8.301 4.467 1.00 97.06 94 SER A O 1
ATOM 777 N N . VAL A 1 95 ? 0.184 6.327 4.672 1.00 95.00 95 VAL A N 1
ATOM 778 C CA . VAL A 1 95 ? 0.534 6.510 6.091 1.00 95.00 95 VAL A CA 1
ATOM 779 C C . VAL A 1 95 ? 1.507 7.679 6.268 1.00 95.00 95 VAL A C 1
ATOM 781 O O . VAL A 1 95 ? 1.305 8.536 7.126 1.00 95.00 95 VAL A O 1
ATOM 784 N N . LEU A 1 96 ? 2.526 7.793 5.410 1.00 96.81 96 LEU A N 1
ATOM 785 C CA . LEU A 1 96 ? 3.456 8.927 5.438 1.00 96.81 96 LEU A CA 1
ATOM 786 C C . LEU A 1 96 ? 2.725 10.273 5.277 1.00 96.81 96 LEU A C 1
ATOM 788 O O . LEU A 1 96 ? 3.062 11.247 5.952 1.00 96.81 96 LEU A O 1
ATOM 792 N N . SER A 1 97 ? 1.686 10.323 4.440 1.00 96.81 97 SER A N 1
ATOM 793 C CA . SER A 1 97 ? 0.863 11.523 4.261 1.00 96.81 97 SER A CA 1
ATOM 794 C C . SER A 1 97 ? 0.054 11.915 5.501 1.00 96.81 97 SER A C 1
ATOM 796 O O . SER A 1 97 ? -0.388 13.057 5.587 1.00 96.81 97 SER A O 1
ATOM 798 N N . GLU A 1 98 ? -0.148 11.027 6.479 1.00 94.38 98 GLU A N 1
ATOM 799 C CA . GLU A 1 98 ? -0.760 11.390 7.768 1.00 94.38 98 GLU A CA 1
ATOM 800 C C . GLU A 1 98 ? 0.192 12.225 8.633 1.00 94.38 98 GLU A C 1
ATOM 802 O O . GLU A 1 98 ? -0.244 13.126 9.350 1.00 94.38 98 GLU A O 1
ATOM 807 N N . LEU A 1 99 ? 1.501 11.971 8.526 1.00 94.69 99 LEU A N 1
ATOM 808 C CA . LEU A 1 99 ? 2.541 12.726 9.232 1.00 94.69 99 LEU A CA 1
ATOM 809 C C . LEU A 1 99 ? 2.798 14.106 8.598 1.00 94.69 99 LEU A C 1
ATOM 811 O O . LEU A 1 99 ? 3.224 15.036 9.297 1.00 94.69 99 LEU A O 1
ATOM 815 N N . TYR A 1 100 ? 2.517 14.233 7.296 1.00 94.62 100 TYR A N 1
ATOM 816 C CA . TYR A 1 100 ? 2.685 15.442 6.482 1.00 94.62 100 TYR A CA 1
ATOM 817 C C . TYR A 1 100 ? 1.417 15.757 5.666 1.00 94.62 100 TYR A C 1
ATOM 819 O O . TYR A 1 100 ? 1.422 15.660 4.441 1.00 94.62 100 TYR A O 1
ATOM 827 N N . PRO A 1 101 ? 0.303 16.134 6.320 1.00 94.62 101 PRO A N 1
ATOM 828 C CA . PRO A 1 101 ? -0.980 16.323 5.640 1.00 94.62 101 PRO A CA 1
ATOM 829 C C . PRO A 1 101 ? -1.020 17.518 4.677 1.00 94.62 101 PRO A C 1
ATOM 831 O O . PRO A 1 101 ? -1.904 17.567 3.829 1.00 94.62 101 PRO A O 1
ATOM 834 N N . GLU A 1 102 ? -0.089 18.465 4.808 1.00 95.06 102 GLU A N 1
ATOM 835 C CA . GLU A 1 102 ? -0.018 19.686 3.989 1.00 95.06 102 GLU A CA 1
ATOM 836 C C . GLU A 1 102 ? 0.921 19.541 2.776 1.00 95.06 102 GLU A C 1
ATOM 838 O O . GLU A 1 102 ? 1.052 20.470 1.980 1.00 95.06 102 GLU A O 1
ATOM 843 N N . ASP A 1 103 ? 1.601 18.400 2.629 1.00 97.12 103 ASP A N 1
ATOM 844 C CA . ASP A 1 103 ? 2.550 18.173 1.541 1.00 97.12 103 ASP A CA 1
ATOM 845 C C . ASP A 1 103 ? 1.801 17.839 0.239 1.00 97.12 103 ASP A C 1
ATOM 847 O O . ASP A 1 103 ? 1.324 16.719 0.033 1.00 97.12 103 ASP A O 1
ATOM 851 N N . GLU A 1 104 ? 1.730 18.811 -0.674 1.00 97.12 104 GLU A N 1
ATOM 852 C CA . GLU A 1 104 ? 1.014 18.681 -1.955 1.00 97.12 104 GLU A CA 1
ATOM 853 C C . GLU A 1 104 ? 1.522 17.501 -2.800 1.00 97.12 104 GLU A C 1
ATOM 855 O O . GLU A 1 104 ? 0.724 16.757 -3.370 1.00 97.12 104 GLU A O 1
ATOM 860 N N . TRP A 1 105 ? 2.838 17.262 -2.821 1.00 97.56 105 TRP A N 1
ATOM 861 C CA . TRP A 1 105 ? 3.431 16.163 -3.588 1.00 97.56 105 TRP A CA 1
ATOM 862 C C . TRP A 1 105 ? 2.961 14.784 -3.094 1.00 97.56 105 TRP A C 1
ATOM 864 O O . TRP A 1 105 ? 2.783 13.876 -3.905 1.00 97.56 105 TRP A O 1
ATOM 874 N N . LEU A 1 106 ? 2.727 14.616 -1.783 1.00 97.88 106 LEU A N 1
ATOM 875 C CA . LEU A 1 106 ? 2.215 13.363 -1.219 1.00 97.88 106 LEU A CA 1
ATOM 876 C C . LEU A 1 106 ? 0.778 13.139 -1.657 1.00 97.88 106 LEU A C 1
ATOM 878 O O . LEU A 1 106 ? 0.443 12.035 -2.082 1.00 97.88 106 LEU A O 1
ATOM 882 N N . TYR A 1 107 ? -0.045 14.188 -1.599 1.00 98.00 107 TYR A N 1
ATOM 883 C CA . TYR A 1 107 ? -1.422 14.146 -2.078 1.00 98.00 107 TYR A CA 1
ATOM 884 C C . TYR A 1 107 ? -1.490 13.773 -3.567 1.00 98.00 107 TYR A C 1
ATOM 886 O O . TYR A 1 107 ? -2.265 12.894 -3.959 1.00 98.00 107 TYR A O 1
ATOM 894 N N . GLU A 1 108 ? -0.655 14.393 -4.402 1.00 98.19 108 GLU A N 1
ATOM 895 C CA . GLU A 1 108 ? -0.547 14.068 -5.827 1.00 98.19 108 GLU A CA 1
ATOM 896 C C . GLU A 1 108 ? -0.098 12.621 -6.048 1.00 98.19 108 GLU A C 1
ATOM 898 O O . GLU A 1 108 ? -0.728 11.890 -6.820 1.00 98.19 108 GLU A O 1
ATOM 903 N N . ALA A 1 109 ? 0.943 12.183 -5.334 1.00 98.06 109 ALA A N 1
ATOM 904 C CA . ALA A 1 109 ? 1.474 10.835 -5.443 1.00 98.06 109 ALA A CA 1
ATOM 905 C C . ALA A 1 109 ? 0.406 9.792 -5.091 1.00 98.06 109 ALA A C 1
ATOM 907 O O . ALA A 1 109 ? 0.130 8.912 -5.908 1.00 98.06 109 ALA A O 1
ATOM 908 N N . ILE A 1 110 ? -0.250 9.883 -3.930 1.00 98.38 110 ILE A N 1
ATOM 909 C CA . ILE A 1 110 ? -1.269 8.895 -3.532 1.00 98.38 110 ILE A CA 1
ATOM 910 C C . ILE A 1 110 ? -2.500 8.939 -4.445 1.00 98.38 110 ILE A C 1
ATOM 912 O O . ILE A 1 110 ? -3.049 7.886 -4.768 1.00 98.38 110 ILE A O 1
ATOM 916 N N . THR A 1 111 ? -2.886 10.120 -4.945 1.00 98.56 111 THR A N 1
ATOM 917 C CA . THR A 1 111 ? -3.973 10.259 -5.929 1.00 98.56 111 THR A CA 1
ATOM 918 C C . THR A 1 111 ? -3.638 9.514 -7.217 1.00 98.56 111 THR A C 1
ATOM 920 O O . THR A 1 111 ? -4.459 8.747 -7.726 1.00 98.56 111 THR A O 1
ATOM 923 N N . TYR A 1 112 ? -2.417 9.690 -7.728 1.00 98.12 112 TYR A N 1
ATOM 924 C CA . TYR A 1 112 ? -1.953 8.995 -8.923 1.00 98.12 112 TYR A CA 1
ATOM 925 C C . TYR A 1 112 ? -1.920 7.478 -8.717 1.00 98.12 112 TYR A C 1
ATOM 927 O O . TYR A 1 112 ? -2.396 6.726 -9.566 1.00 98.12 112 TYR A O 1
ATOM 935 N N . HIS A 1 113 ? -1.406 7.014 -7.575 1.00 98.44 113 HIS A N 1
ATOM 936 C CA . HIS A 1 113 ? -1.368 5.586 -7.260 1.00 98.44 113 HIS A CA 1
ATOM 937 C C . HIS A 1 113 ? -2.778 4.994 -7.136 1.00 98.44 113 HIS A C 1
ATOM 939 O O . HIS A 1 113 ? -3.021 3.901 -7.641 1.00 98.44 113 HIS A O 1
ATOM 945 N N . GLY A 1 114 ? -3.724 5.720 -6.535 1.00 98.44 114 GLY A N 1
ATOM 946 C CA . GLY A 1 114 ? -5.125 5.306 -6.469 1.00 98.44 114 GLY A CA 1
ATOM 947 C C . GLY A 1 114 ? -5.745 5.131 -7.856 1.00 98.44 114 GLY A C 1
ATOM 948 O O . GLY A 1 114 ? -6.357 4.099 -8.127 1.00 98.44 114 GLY A O 1
ATOM 949 N N . GLN A 1 115 ? -5.525 6.089 -8.763 1.00 98.31 115 GLN A N 1
ATOM 950 C CA . GLN A 1 115 ? -5.983 5.976 -10.154 1.00 98.31 115 GLN A CA 1
ATOM 951 C C . GLN A 1 115 ? -5.327 4.801 -10.881 1.00 98.31 115 GLN A C 1
ATOM 953 O O . GLN A 1 115 ? -6.008 4.005 -11.527 1.00 98.31 115 GLN A O 1
ATOM 958 N N . TRP A 1 116 ? -4.018 4.619 -10.702 1.00 97.62 116 TRP A N 1
ATOM 959 C CA . TRP A 1 116 ? -3.312 3.479 -11.275 1.00 97.62 116 TRP A CA 1
ATOM 960 C C . TRP A 1 116 ? -3.919 2.146 -10.825 1.00 97.62 116 TRP A C 1
ATOM 962 O O . TRP A 1 116 ? -4.159 1.272 -11.654 1.00 97.62 116 TRP A O 1
ATOM 972 N N . LEU A 1 117 ? -4.207 1.993 -9.528 1.00 98.38 117 LEU A N 1
ATOM 973 C CA . LEU A 1 117 ? -4.810 0.783 -8.962 1.00 98.38 117 LEU A CA 1
ATOM 974 C C . LEU A 1 117 ? -6.262 0.569 -9.418 1.00 98.38 117 LEU A C 1
ATOM 976 O O . LEU A 1 117 ? -6.712 -0.577 -9.510 1.00 98.38 117 LEU A O 1
ATOM 980 N N . LEU A 1 118 ? -7.012 1.632 -9.724 1.00 98.25 118 LEU A N 1
ATOM 981 C CA . LEU A 1 118 ? -8.329 1.513 -10.357 1.00 98.25 118 LEU A CA 1
ATOM 982 C C . LEU A 1 118 ? -8.214 0.910 -11.762 1.00 98.25 118 LEU A C 1
ATOM 984 O O . LEU A 1 118 ? -8.961 -0.019 -12.079 1.00 98.25 118 LEU A O 1
ATOM 988 N N . GLU A 1 119 ? -7.264 1.394 -12.561 1.00 96.88 119 GLU A N 1
ATOM 989 C CA . GLU A 1 119 ? -7.073 1.015 -13.966 1.00 96.88 119 GLU A CA 1
ATOM 990 C C . GLU A 1 119 ? -6.372 -0.344 -14.152 1.00 96.88 119 GLU A C 1
ATOM 992 O O . GLU A 1 119 ? -6.726 -1.103 -15.055 1.00 96.88 119 GLU A O 1
ATOM 997 N N . HIS A 1 120 ? -5.413 -0.679 -13.285 1.00 96.31 120 HIS A N 1
ATOM 998 C CA . HIS A 1 120 ? -4.498 -1.818 -13.441 1.00 96.31 120 HIS A CA 1
ATOM 999 C C . HIS A 1 120 ? -4.712 -2.866 -12.347 1.00 96.31 120 HIS A C 1
ATOM 1001 O O . HIS A 1 120 ? -3.830 -3.141 -11.535 1.00 96.31 120 HIS A O 1
ATOM 1007 N N . PHE A 1 121 ? -5.910 -3.442 -12.301 1.00 97.19 121 PHE A N 1
ATOM 1008 C CA . PHE A 1 121 ? -6.226 -4.513 -11.360 1.00 97.19 121 PHE A CA 1
ATOM 1009 C C . PHE A 1 121 ? -5.703 -5.862 -11.862 1.00 97.19 121 PHE A C 1
ATOM 1011 O O . PHE A 1 121 ? -6.102 -6.313 -12.936 1.00 97.19 121 PHE A O 1
ATOM 1018 N N . ASP A 1 122 ? -4.866 -6.523 -11.063 1.00 95.56 122 ASP A N 1
ATOM 1019 C CA . ASP A 1 122 ? -4.227 -7.782 -11.439 1.00 95.56 122 ASP A CA 1
ATOM 1020 C C . ASP A 1 122 ? -5.255 -8.914 -11.531 1.00 95.56 122 ASP A C 1
ATOM 1022 O O . ASP A 1 122 ? -5.129 -9.755 -12.406 1.00 95.56 122 ASP A O 1
ATOM 1026 N N . GLY A 1 123 ? -6.313 -8.907 -10.713 1.00 95.50 123 GLY A N 1
ATOM 1027 C CA . GLY A 1 123 ? -7.381 -9.911 -10.741 1.00 95.50 123 GLY A CA 1
ATOM 1028 C C . GLY A 1 123 ? -7.729 -10.451 -9.354 1.00 95.50 123 GLY A C 1
ATOM 1029 O O . GLY A 1 123 ? -7.211 -9.999 -8.341 1.00 95.50 123 GLY A O 1
ATOM 1030 N N . TYR A 1 124 ? -8.639 -11.422 -9.277 1.00 95.00 124 TYR A N 1
ATOM 1031 C CA . TYR A 1 124 ? -9.243 -11.863 -8.009 1.00 95.00 124 TYR A CA 1
ATOM 1032 C C . TYR A 1 124 ? -8.406 -12.895 -7.225 1.00 95.00 124 TYR A C 1
ATOM 1034 O O . TYR A 1 124 ? -8.915 -13.932 -6.810 1.00 95.00 124 TYR A O 1
ATOM 1042 N N . TRP A 1 125 ? -7.115 -12.625 -7.033 1.00 91.12 125 TRP A N 1
ATOM 1043 C CA . TRP A 1 125 ? -6.178 -13.439 -6.241 1.00 91.12 125 TRP A CA 1
ATOM 1044 C C . TRP A 1 125 ? -5.377 -12.564 -5.264 1.00 91.12 125 TRP A C 1
ATOM 1046 O O . TRP A 1 125 ? -5.685 -11.386 -5.087 1.00 91.12 125 TRP A O 1
ATOM 1056 N N . ASN A 1 126 ? -4.363 -13.125 -4.602 1.00 92.19 126 ASN A N 1
ATOM 1057 C CA . ASN A 1 126 ? -3.621 -12.468 -3.520 1.00 92.19 126 ASN A CA 1
ATOM 1058 C C . ASN A 1 126 ? -3.034 -11.092 -3.907 1.00 92.19 126 ASN A C 1
ATOM 1060 O O . ASN A 1 126 ? -3.190 -10.139 -3.148 1.00 92.19 126 ASN A O 1
ATOM 1064 N N . HIS A 1 127 ? -2.434 -10.944 -5.094 1.00 94.00 127 HIS A N 1
ATOM 1065 C CA . HIS A 1 127 ? -1.910 -9.652 -5.559 1.00 94.00 127 HIS A CA 1
ATOM 1066 C C . HIS A 1 127 ? -3.021 -8.612 -5.721 1.00 94.00 127 HIS A C 1
ATOM 1068 O O . HIS A 1 127 ? -2.887 -7.491 -5.231 1.00 94.00 127 HIS A O 1
ATOM 1074 N N . GLY A 1 128 ? -4.145 -8.988 -6.336 1.00 97.12 128 GLY A N 1
ATOM 1075 C CA . GLY A 1 128 ? -5.288 -8.090 -6.455 1.00 97.12 128 GLY A CA 1
ATOM 1076 C C . GLY A 1 128 ? -5.943 -7.779 -5.112 1.00 97.12 128 GLY A C 1
ATOM 1077 O O . GLY A 1 128 ? -6.419 -6.665 -4.918 1.00 97.12 128 GLY A O 1
ATOM 1078 N N . LEU A 1 129 ? -5.917 -8.696 -4.138 1.00 97.69 129 LEU A N 1
ATOM 1079 C CA . LEU A 1 129 ? -6.327 -8.367 -2.772 1.00 97.69 129 LEU A CA 1
ATOM 1080 C C . LEU A 1 129 ? -5.420 -7.285 -2.171 1.00 97.69 129 LEU A C 1
ATOM 1082 O O . LEU A 1 129 ? -5.939 -6.320 -1.619 1.00 97.69 129 LEU A O 1
ATOM 1086 N N . SER A 1 130 ? -4.095 -7.381 -2.325 1.00 97.12 130 SER A N 1
ATOM 1087 C CA . SER A 1 130 ? -3.186 -6.312 -1.882 1.00 97.12 130 SER A CA 1
ATOM 1088 C C . SER A 1 130 ? -3.519 -4.970 -2.542 1.00 97.12 130 SER A C 1
ATOM 1090 O O . SER A 1 130 ? -3.587 -3.955 -1.855 1.00 97.12 130 SER A O 1
ATOM 1092 N N . GLN A 1 131 ? -3.792 -4.962 -3.851 1.00 98.44 131 GLN A N 1
ATOM 1093 C CA . GLN A 1 131 ? -4.218 -3.756 -4.571 1.00 98.44 131 GLN A CA 1
ATOM 1094 C C . GLN A 1 131 ? -5.546 -3.198 -4.052 1.00 98.44 131 GLN A C 1
ATOM 1096 O O . GLN A 1 131 ? -5.693 -1.989 -3.909 1.00 98.44 131 GLN A O 1
ATOM 1101 N N . ALA A 1 132 ? -6.511 -4.071 -3.764 1.00 98.50 132 ALA A N 1
ATOM 1102 C CA . ALA A 1 132 ? -7.819 -3.693 -3.252 1.00 98.50 132 ALA A CA 1
ATOM 1103 C C . ALA A 1 132 ? -7.723 -3.043 -1.864 1.00 98.50 132 ALA A C 1
ATOM 1105 O O . ALA A 1 132 ? -8.330 -1.999 -1.640 1.00 98.50 132 ALA A O 1
ATOM 1106 N N . LEU A 1 133 ? -6.920 -3.620 -0.965 1.00 98.50 133 LEU A N 1
ATOM 1107 C CA . LEU A 1 133 ? -6.687 -3.072 0.372 1.00 98.50 133 LEU A CA 1
ATOM 1108 C C . LEU A 1 133 ? -5.936 -1.736 0.312 1.00 98.50 133 LEU A C 1
ATOM 1110 O O . LEU A 1 133 ? -6.343 -0.783 0.971 1.00 98.50 133 LEU A O 1
ATOM 1114 N N . ALA A 1 134 ? -4.902 -1.625 -0.528 1.00 98.31 134 ALA A N 1
ATOM 1115 C CA . ALA A 1 134 ? -4.208 -0.357 -0.751 1.00 98.31 134 ALA A CA 1
ATOM 1116 C C . ALA A 1 134 ? -5.160 0.725 -1.286 1.00 98.31 134 ALA A C 1
ATOM 1118 O O . ALA A 1 134 ? -5.124 1.866 -0.833 1.00 98.31 134 ALA A O 1
ATOM 1119 N N . LEU A 1 135 ? -6.066 0.362 -2.198 1.00 98.50 135 LEU A N 1
ATOM 1120 C CA . LEU A 1 135 ? -7.062 1.283 -2.736 1.00 98.50 135 LEU A CA 1
ATOM 1121 C C . LEU A 1 135 ? -8.066 1.755 -1.669 1.00 98.50 135 LEU A C 1
ATOM 1123 O O . LEU A 1 135 ? -8.450 2.922 -1.683 1.00 98.50 135 LEU A O 1
ATOM 1127 N N . MET A 1 136 ? -8.449 0.893 -0.719 1.00 98.56 136 MET A N 1
ATOM 1128 C CA . MET A 1 136 ? -9.271 1.297 0.432 1.00 98.56 136 MET A CA 1
ATOM 1129 C C . MET A 1 136 ? -8.540 2.301 1.326 1.00 98.56 136 MET A C 1
ATOM 1131 O O . MET A 1 136 ? -9.130 3.309 1.704 1.00 98.56 136 MET A O 1
ATOM 1135 N N . IL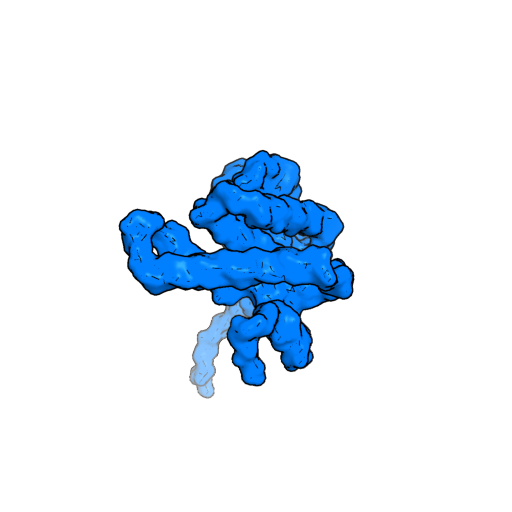E A 1 137 ? -7.255 2.060 1.615 1.00 97.75 137 ILE A N 1
ATOM 1136 C CA . ILE A 1 137 ? -6.419 2.965 2.419 1.00 97.75 137 ILE A CA 1
ATOM 1137 C C . ILE A 1 137 ? -6.327 4.344 1.754 1.00 97.75 137 ILE A C 1
ATOM 1139 O O . ILE A 1 137 ? -6.591 5.356 2.402 1.00 97.75 137 ILE A O 1
ATOM 1143 N N . ILE A 1 138 ? -6.028 4.391 0.452 1.00 98.25 138 ILE A N 1
ATOM 1144 C CA . ILE A 1 138 ? -5.982 5.645 -0.317 1.00 98.25 138 ILE A CA 1
ATOM 1145 C C . ILE A 1 138 ? -7.354 6.324 -0.319 1.00 98.25 138 ILE A C 1
ATOM 1147 O O . ILE A 1 138 ? -7.442 7.527 -0.082 1.00 98.25 138 ILE A O 1
ATOM 1151 N N . GLY A 1 139 ? -8.428 5.564 -0.559 1.00 97.88 139 GLY A N 1
ATOM 1152 C CA . GLY A 1 139 ? -9.797 6.076 -0.554 1.00 97.88 139 GLY A CA 1
ATOM 1153 C C . GLY A 1 139 ? -10.160 6.728 0.778 1.00 97.88 139 GLY A C 1
ATOM 1154 O O . GLY A 1 139 ? -10.641 7.858 0.795 1.00 97.88 139 GLY A O 1
ATOM 1155 N N . GLY A 1 140 ? -9.840 6.073 1.895 1.00 97.06 140 GLY A N 1
ATOM 1156 C CA . GLY A 1 140 ? -9.998 6.642 3.230 1.00 97.06 140 GLY A CA 1
ATOM 1157 C C . GLY A 1 140 ? -9.158 7.903 3.438 1.00 97.06 140 GLY A C 1
ATOM 1158 O O . GLY A 1 140 ? -9.681 8.924 3.883 1.00 97.06 140 GLY A O 1
ATOM 1159 N N . ARG A 1 141 ? -7.875 7.871 3.052 1.00 96.88 141 ARG A N 1
ATOM 1160 C CA . ARG A 1 141 ? -6.955 9.007 3.214 1.00 96.88 141 ARG A CA 1
ATOM 1161 C C . ARG A 1 141 ? -7.386 10.237 2.411 1.00 96.88 141 ARG A C 1
ATOM 1163 O O . ARG A 1 141 ? -7.292 11.352 2.918 1.00 96.88 141 ARG A O 1
ATOM 1170 N N . LEU A 1 142 ? -7.874 10.032 1.189 1.00 97.06 142 LEU A N 1
ATOM 1171 C CA . LEU A 1 142 ? -8.324 11.080 0.268 1.00 97.06 142 LEU A CA 1
ATOM 1172 C C . LEU A 1 142 ? -9.804 11.452 0.428 1.00 97.06 142 LEU A C 1
ATOM 1174 O O . LEU A 1 142 ? -10.275 12.349 -0.268 1.00 97.06 142 LEU A O 1
ATOM 1178 N N . SER A 1 143 ? -10.553 10.766 1.300 1.00 96.69 143 SER A N 1
ATOM 1179 C CA . SER A 1 143 ? -12.023 10.850 1.347 1.00 96.69 143 SER A CA 1
ATOM 1180 C C . SER A 1 143 ? -12.676 10.602 -0.027 1.00 96.69 143 SER A C 1
ATOM 1182 O O . SER A 1 143 ? -13.637 11.268 -0.408 1.00 96.69 143 SER A O 1
ATOM 1184 N N . ASN A 1 144 ? -12.128 9.657 -0.797 1.00 98.00 144 ASN A N 1
ATOM 1185 C CA . ASN A 1 144 ? -12.617 9.268 -2.116 1.00 98.00 144 ASN A CA 1
ATOM 1186 C C . ASN A 1 144 ? -13.461 7.986 -2.015 1.00 98.00 144 ASN A C 1
ATOM 1188 O O . ASN A 1 144 ? -12.929 6.876 -1.927 1.00 98.00 144 ASN A O 1
ATOM 1192 N N . GLU A 1 145 ? -14.784 8.158 -2.052 1.00 97.50 145 GLU A N 1
ATOM 1193 C CA . GLU A 1 145 ? -15.761 7.068 -1.927 1.00 97.50 145 GLU A CA 1
ATOM 1194 C C . GLU A 1 145 ? -15.636 6.026 -3.048 1.00 97.50 145 GLU A C 1
ATOM 1196 O O . GLU A 1 145 ? -15.713 4.833 -2.774 1.00 97.50 145 GLU A O 1
ATOM 1201 N N . GLU A 1 146 ? -15.359 6.433 -4.292 1.00 97.81 146 GLU A N 1
ATOM 1202 C CA . GLU A 1 146 ? -15.226 5.501 -5.422 1.00 97.81 146 GLU A CA 1
ATOM 1203 C C . GLU A 1 146 ? -14.061 4.525 -5.217 1.00 97.81 146 GLU A C 1
ATOM 1205 O O . GLU A 1 146 ? -14.206 3.317 -5.439 1.00 97.81 146 GLU A O 1
ATOM 1210 N N . MET A 1 147 ? -12.906 5.036 -4.779 1.00 98.56 147 MET A N 1
ATOM 1211 C CA . MET A 1 147 ? -11.738 4.208 -4.475 1.00 98.56 147 MET A CA 1
ATOM 1212 C C . MET A 1 147 ? -12.040 3.250 -3.322 1.00 98.56 147 MET A C 1
ATOM 1214 O O . MET A 1 147 ? -11.774 2.052 -3.432 1.00 98.56 147 MET A O 1
ATOM 1218 N N . LEU A 1 148 ? -12.657 3.754 -2.251 1.00 98.00 148 LEU A N 1
ATOM 1219 C CA . LEU A 1 148 ? -13.004 2.959 -1.076 1.00 98.00 148 LEU A CA 1
ATOM 1220 C C . LEU A 1 148 ? -13.996 1.838 -1.422 1.00 98.00 148 LEU A C 1
ATOM 1222 O O . LEU A 1 148 ? -13.730 0.671 -1.129 1.00 98.00 148 LEU A O 1
ATOM 1226 N N . GLU A 1 149 ? -15.096 2.157 -2.105 1.00 97.94 149 GLU A N 1
ATOM 1227 C CA . GLU A 1 149 ? -16.110 1.184 -2.525 1.00 97.94 149 GLU A CA 1
ATOM 1228 C C . GLU A 1 149 ? -15.545 0.154 -3.508 1.00 97.94 149 GLU A C 1
ATOM 1230 O O . GLU A 1 149 ? -15.814 -1.048 -3.392 1.00 97.94 149 GLU A O 1
ATOM 1235 N N . THR A 1 150 ? -14.734 0.602 -4.470 1.00 98.62 150 THR A N 1
ATOM 1236 C CA . THR A 1 150 ? -14.103 -0.287 -5.449 1.00 98.62 150 THR A CA 1
ATOM 1237 C C . THR A 1 150 ? -13.110 -1.227 -4.777 1.00 98.62 150 THR A C 1
ATOM 1239 O O . THR A 1 150 ? -13.115 -2.427 -5.067 1.00 98.62 150 THR A O 1
ATOM 1242 N N . GLY A 1 151 ? -12.292 -0.711 -3.858 1.00 98.31 151 GLY A N 1
ATOM 1243 C CA . GLY A 1 151 ? -11.375 -1.501 -3.046 1.00 98.31 151 GLY A CA 1
ATOM 1244 C C . GLY A 1 151 ? -12.120 -2.541 -2.209 1.00 98.31 151 GLY A C 1
ATOM 1245 O O . GLY A 1 151 ? -11.839 -3.731 -2.331 1.00 98.31 151 GLY A O 1
ATOM 1246 N N . ALA A 1 152 ? -13.156 -2.137 -1.470 1.00 98.31 152 ALA A N 1
ATOM 1247 C CA . ALA A 1 152 ? -13.968 -3.043 -0.656 1.00 98.31 152 ALA A CA 1
ATOM 1248 C C . ALA A 1 152 ? -14.611 -4.161 -1.493 1.00 98.31 152 ALA A C 1
ATOM 1250 O O . ALA A 1 152 ? -14.490 -5.350 -1.180 1.00 98.31 152 ALA A O 1
ATOM 1251 N N . LYS A 1 153 ? -15.235 -3.801 -2.621 1.00 98.50 153 LYS A N 1
ATOM 1252 C CA . LYS A 1 153 ? -15.842 -4.763 -3.549 1.00 98.50 153 LYS A CA 1
ATOM 1253 C C . LYS A 1 153 ? -14.815 -5.756 -4.094 1.00 98.50 153 LYS A C 1
ATOM 1255 O O . LYS A 1 153 ? -15.105 -6.951 -4.169 1.00 98.50 153 LYS A O 1
ATOM 1260 N N . ARG A 1 154 ? -13.631 -5.277 -4.491 1.00 98.56 154 ARG A N 1
ATOM 1261 C CA . ARG A 1 154 ? -12.546 -6.131 -4.996 1.00 98.56 154 ARG A CA 1
ATOM 1262 C C . ARG A 1 154 ? -12.002 -7.042 -3.901 1.00 98.56 154 ARG A C 1
ATOM 1264 O O . ARG A 1 154 ? -11.840 -8.224 -4.169 1.00 98.56 154 ARG A O 1
ATOM 1271 N N . ALA A 1 155 ? -11.799 -6.543 -2.682 1.00 98.38 155 ALA A N 1
ATOM 1272 C CA . ALA A 1 155 ? -11.294 -7.333 -1.561 1.00 98.38 155 ALA A CA 1
ATOM 1273 C C . ALA A 1 155 ? -12.218 -8.517 -1.237 1.00 98.38 155 ALA A C 1
ATOM 1275 O O . ALA A 1 155 ? -11.757 -9.656 -1.127 1.00 98.38 155 ALA A O 1
ATOM 1276 N N . VAL A 1 156 ? -13.532 -8.267 -1.181 1.00 98.19 156 VAL A N 1
ATOM 1277 C CA . VAL A 1 156 ? -14.539 -9.322 -0.993 1.00 98.19 156 VAL A CA 1
ATOM 1278 C C . VAL A 1 156 ? -14.490 -10.337 -2.136 1.00 98.19 156 VAL A C 1
ATOM 1280 O O . VAL A 1 156 ? -14.420 -11.538 -1.881 1.00 98.19 156 VAL A O 1
ATOM 1283 N N . ALA A 1 157 ? -14.469 -9.869 -3.387 1.00 98.00 157 ALA A N 1
ATOM 1284 C CA . ALA A 1 157 ? -14.433 -10.744 -4.558 1.00 98.00 157 ALA A CA 1
ATOM 1285 C C . ALA A 1 157 ? -13.150 -11.594 -4.631 1.00 98.00 157 ALA A C 1
ATOM 1287 O O . ALA A 1 157 ? -13.224 -12.775 -4.962 1.00 98.00 157 ALA A O 1
ATOM 1288 N N . CYS A 1 158 ? -11.985 -11.033 -4.282 1.00 97.44 158 CYS A N 1
ATOM 1289 C CA . CYS A 1 158 ? -10.734 -11.787 -4.205 1.00 97.44 158 CYS A CA 1
ATOM 1290 C C . CYS A 1 158 ? -10.861 -12.956 -3.225 1.00 97.44 158 CYS A C 1
ATOM 1292 O O . CYS A 1 158 ? -10.503 -14.078 -3.563 1.00 97.44 158 CYS A O 1
ATOM 1294 N N . LEU A 1 159 ? -11.398 -12.728 -2.024 1.00 96.56 159 LEU A N 1
ATOM 1295 C CA . LEU A 1 159 ? -11.539 -13.792 -1.025 1.00 96.56 159 LEU A CA 1
ATOM 1296 C C . LEU A 1 159 ? -12.637 -14.804 -1.357 1.00 96.56 159 LEU A C 1
ATOM 1298 O O . LEU A 1 159 ? -12.471 -15.975 -1.034 1.00 96.56 159 LEU A O 1
ATOM 1302 N N . GLU A 1 160 ? -13.706 -14.399 -2.045 1.00 95.00 160 GLU A N 1
ATOM 1303 C CA . GLU A 1 160 ? -14.697 -15.339 -2.590 1.00 95.00 160 GLU A CA 1
ATOM 1304 C C . GLU A 1 160 ? -14.088 -16.270 -3.657 1.00 95.00 160 GLU A C 1
ATOM 1306 O O . GLU A 1 160 ? -14.509 -17.419 -3.765 1.00 95.00 160 GLU A O 1
ATOM 1311 N N . VAL A 1 161 ? -13.085 -15.807 -4.414 1.00 95.12 161 VAL A N 1
ATOM 1312 C CA . VAL A 1 161 ? -12.347 -16.631 -5.390 1.00 95.12 161 VAL A CA 1
ATOM 1313 C C . VAL A 1 161 ? -11.248 -17.468 -4.731 1.00 95.12 161 VAL A C 1
ATOM 1315 O O . VAL A 1 161 ? -11.006 -18.600 -5.147 1.00 95.12 161 VAL A O 1
ATOM 1318 N N . MET A 1 162 ? -10.567 -16.926 -3.719 1.00 94.81 162 MET A N 1
ATOM 1319 C CA . MET A 1 162 ? -9.482 -17.626 -3.027 1.00 94.81 162 MET A CA 1
ATOM 1320 C C . MET A 1 162 ? -9.983 -18.718 -2.080 1.00 94.81 162 MET A C 1
ATOM 1322 O O . MET A 1 162 ? -9.250 -19.680 -1.875 1.00 94.81 162 MET A O 1
ATOM 1326 N N . ILE A 1 163 ? -11.186 -18.574 -1.510 1.00 95.31 163 ILE A N 1
ATOM 1327 C CA . ILE A 1 163 ? -11.769 -19.491 -0.521 1.00 95.31 163 ILE A CA 1
ATOM 1328 C C . ILE A 1 163 ? -13.174 -19.894 -0.976 1.00 95.31 163 ILE A C 1
ATOM 1330 O O . ILE A 1 163 ? -14.092 -19.064 -1.001 1.00 95.31 163 ILE A O 1
ATOM 1334 N N . ASP A 1 164 ? -13.381 -21.173 -1.273 1.00 94.06 164 ASP A N 1
ATOM 1335 C CA . ASP A 1 164 ? -14.696 -21.676 -1.679 1.00 94.06 164 ASP A CA 1
ATOM 1336 C C . ASP A 1 164 ? -15.695 -21.782 -0.503 1.00 94.06 164 ASP A C 1
ATOM 1338 O O . ASP A 1 164 ? -15.473 -21.275 0.602 1.00 94.06 164 ASP A O 1
ATOM 1342 N N . GLU A 1 165 ? -16.885 -22.329 -0.752 1.00 93.81 165 GLU A N 1
ATOM 1343 C CA . GLU A 1 165 ? -17.927 -22.489 0.275 1.00 93.81 165 GLU A CA 1
ATOM 1344 C C . GLU A 1 165 ? -17.571 -23.533 1.346 1.00 93.81 165 GLU A C 1
ATOM 1346 O O . GLU A 1 165 ? -18.063 -23.432 2.469 1.00 93.81 165 GLU A O 1
ATOM 1351 N N . GLU A 1 166 ? -16.693 -24.488 1.027 1.00 93.38 166 GLU A N 1
ATOM 1352 C CA . GLU A 1 166 ? -16.209 -25.535 1.936 1.00 93.38 166 GLU A CA 1
ATOM 1353 C C . GLU A 1 166 ? -14.939 -25.107 2.696 1.00 93.38 166 GLU A C 1
ATOM 1355 O O . GLU A 1 166 ? -14.492 -25.806 3.602 1.00 93.38 166 GLU A O 1
ATOM 1360 N N . GLY A 1 167 ? -14.375 -23.940 2.366 1.00 93.12 167 GLY A N 1
ATOM 1361 C CA . GLY A 1 167 ? -13.164 -23.400 2.980 1.00 93.12 167 GLY A CA 1
ATOM 1362 C C . GLY A 1 167 ? -11.868 -23.827 2.297 1.00 93.12 167 GLY A C 1
ATOM 1363 O O . GLY A 1 167 ? -10.792 -23.454 2.767 1.00 93.12 167 GLY A O 1
ATOM 1364 N N . ALA A 1 168 ? -11.940 -24.582 1.199 1.00 92.88 168 ALA A N 1
ATOM 1365 C CA . ALA A 1 168 ? -10.754 -24.964 0.453 1.00 92.88 168 ALA A CA 1
ATOM 1366 C C . ALA A 1 168 ? -10.186 -23.761 -0.307 1.00 92.88 168 ALA A C 1
ATOM 1368 O O . ALA A 1 168 ? -10.921 -22.915 -0.828 1.00 92.88 168 ALA A O 1
ATOM 1369 N N . ILE A 1 169 ? -8.853 -23.696 -0.367 1.00 92.88 169 ILE A N 1
ATOM 1370 C CA . ILE A 1 169 ? -8.156 -22.629 -1.084 1.00 92.88 169 ILE A CA 1
ATOM 1371 C C . ILE A 1 169 ? -7.866 -23.018 -2.535 1.00 92.88 169 ILE A C 1
ATOM 1373 O O . ILE A 1 169 ? -7.503 -24.162 -2.830 1.00 92.88 169 ILE A O 1
ATOM 1377 N N . ASN A 1 170 ? -7.955 -22.046 -3.439 1.00 89.06 170 ASN A N 1
ATOM 1378 C CA . ASN A 1 170 ? -7.728 -22.259 -4.871 1.00 89.06 170 ASN A CA 1
ATOM 1379 C C . ASN A 1 170 ? -6.281 -22.662 -5.232 1.00 89.06 170 ASN A C 1
ATOM 1381 O O . ASN A 1 170 ? -6.079 -23.330 -6.243 1.00 89.06 170 ASN A O 1
ATOM 1385 N N . GLU A 1 171 ? -5.286 -22.318 -4.407 1.00 82.88 171 GLU A N 1
ATOM 1386 C CA . GLU A 1 171 ? -3.877 -22.684 -4.627 1.00 82.88 171 GLU A CA 1
ATOM 1387 C C . GLU A 1 171 ? -3.576 -24.166 -4.360 1.00 82.88 171 GLU A C 1
ATOM 1389 O O . GLU A 1 171 ? -2.496 -24.648 -4.697 1.00 82.88 171 GLU A O 1
ATOM 1394 N N . GLN A 1 172 ? -4.515 -24.904 -3.754 1.00 79.69 172 GLN A N 1
ATOM 1395 C CA . GLN A 1 172 ? -4.389 -26.338 -3.457 1.00 79.69 172 GLN A CA 1
ATOM 1396 C C . GLN A 1 172 ? -3.125 -26.710 -2.653 1.00 79.69 172 GLN A C 1
ATOM 1398 O O . GLN A 1 172 ? -2.674 -27.856 -2.679 1.00 79.69 172 GLN A O 1
ATOM 1403 N N . ALA A 1 173 ? -2.572 -25.753 -1.904 1.00 84.12 173 ALA A N 1
ATOM 1404 C CA . ALA A 1 173 ? -1.385 -25.910 -1.075 1.00 84.12 173 ALA A CA 1
ATOM 1405 C C . ALA A 1 173 ? -1.753 -25.746 0.414 1.00 84.12 173 ALA A C 1
ATOM 1407 O O . ALA A 1 173 ? -1.840 -24.619 0.895 1.00 84.12 173 ALA A O 1
ATOM 1408 N N . PRO A 1 174 ? -1.943 -26.842 1.177 1.00 81.12 174 PRO A N 1
ATOM 1409 C CA . PRO A 1 174 ? -2.359 -26.801 2.586 1.00 81.12 174 PRO A CA 1
ATOM 1410 C C . PRO A 1 174 ? -1.585 -25.835 3.490 1.00 81.12 174 PRO A C 1
ATOM 1412 O O . PRO A 1 174 ? -2.170 -25.169 4.341 1.00 81.12 174 PRO A O 1
ATOM 1415 N N . GLU A 1 175 ? -0.266 -25.728 3.307 1.00 83.75 175 GLU A N 1
ATOM 1416 C CA . GLU A 1 175 ? 0.572 -24.821 4.103 1.00 83.75 175 GLU A CA 1
ATOM 1417 C C . GLU A 1 175 ? 0.269 -23.341 3.818 1.00 83.75 175 GLU A C 1
ATOM 1419 O O . GLU A 1 175 ? 0.399 -22.495 4.708 1.00 83.75 175 GLU A O 1
ATOM 1424 N N . TYR A 1 176 ? -0.199 -23.036 2.605 1.00 89.50 176 TYR A N 1
ATOM 1425 C CA . TYR A 1 176 ? -0.563 -21.694 2.164 1.00 89.50 176 TYR A CA 1
ATOM 1426 C C . TYR A 1 176 ? -1.896 -21.218 2.754 1.00 89.50 176 TYR A C 1
ATOM 1428 O O . TYR A 1 176 ? -2.131 -20.017 2.876 1.00 89.50 176 TYR A O 1
ATOM 1436 N N . SER A 1 177 ? -2.742 -22.131 3.235 1.00 91.38 177 SER A N 1
ATOM 1437 C CA . SER A 1 177 ? -4.025 -21.798 3.868 1.00 91.38 177 SER A CA 1
ATOM 1438 C C . SER A 1 177 ? -3.869 -20.893 5.089 1.00 91.38 177 SER A C 1
ATOM 1440 O O . SER A 1 177 ? -4.695 -20.015 5.312 1.00 91.38 177 SER A O 1
ATOM 1442 N N . ASN A 1 178 ? -2.773 -21.033 5.844 1.00 91.12 178 ASN A N 1
ATOM 1443 C CA . ASN A 1 178 ? -2.467 -20.127 6.956 1.00 91.12 178 ASN A CA 1
ATOM 1444 C C . ASN A 1 178 ? -2.178 -18.697 6.481 1.00 91.12 178 ASN A C 1
ATOM 1446 O O . ASN A 1 178 ? -2.417 -17.741 7.212 1.00 91.12 178 ASN A O 1
ATOM 1450 N N . TYR A 1 179 ? -1.604 -18.538 5.287 1.00 92.75 179 TYR A N 1
ATOM 1451 C CA . TYR A 1 179 ? -1.392 -17.224 4.691 1.00 92.75 179 TYR A CA 1
ATOM 1452 C C . TYR A 1 179 ? -2.704 -16.637 4.163 1.00 92.75 179 TYR A C 1
ATOM 1454 O O . TYR A 1 179 ? -2.981 -15.471 4.432 1.00 92.75 179 TYR A O 1
ATOM 1462 N N . ILE A 1 180 ? -3.544 -17.447 3.511 1.00 94.88 180 ILE A N 1
ATOM 1463 C CA . ILE A 1 180 ? -4.885 -17.027 3.078 1.00 94.88 180 ILE A CA 1
ATOM 1464 C C . ILE A 1 180 ? -5.764 -16.620 4.266 1.00 94.88 180 ILE A C 1
ATOM 1466 O O . ILE A 1 180 ? -6.483 -15.629 4.166 1.00 94.88 180 ILE A O 1
ATOM 1470 N N . GLU A 1 181 ? -5.675 -17.317 5.404 1.00 95.19 181 GLU A N 1
ATOM 1471 C CA . GLU A 1 181 ? -6.341 -16.878 6.634 1.00 95.19 181 GLU A CA 1
ATOM 1472 C C . GLU A 1 181 ? -5.875 -15.470 7.005 1.00 95.19 181 GLU A C 1
ATOM 1474 O O . GLU A 1 181 ? -6.716 -14.585 7.136 1.00 95.19 181 GLU A O 1
ATOM 1479 N N . ARG A 1 182 ? -4.558 -15.230 7.100 1.00 95.94 182 ARG A N 1
ATOM 1480 C CA . ARG A 1 182 ? -4.046 -13.906 7.486 1.00 95.94 182 ARG A CA 1
ATOM 1481 C C . ARG A 1 182 ? -4.569 -12.815 6.558 1.00 95.94 182 ARG A C 1
ATOM 1483 O O . ARG A 1 182 ? -5.008 -11.776 7.034 1.00 95.94 182 ARG A O 1
ATOM 1490 N N . LEU A 1 183 ? -4.588 -13.076 5.250 1.00 96.12 183 LEU A N 1
ATOM 1491 C CA . LEU A 1 183 ? -5.173 -12.166 4.264 1.00 96.12 183 LEU A CA 1
ATOM 1492 C C . LEU A 1 183 ? -6.672 -11.923 4.502 1.00 96.12 183 LEU A C 1
ATOM 1494 O O . LEU A 1 183 ? -7.128 -10.784 4.408 1.00 96.12 183 LEU A O 1
ATOM 1498 N N . ARG A 1 184 ? -7.438 -12.971 4.831 1.00 97.44 184 ARG A N 1
ATOM 1499 C CA . ARG A 1 184 ? -8.857 -12.867 5.196 1.00 97.44 184 ARG A CA 1
ATOM 1500 C C . ARG A 1 184 ? -9.048 -12.014 6.448 1.00 97.44 184 ARG A C 1
ATOM 1502 O O . ARG A 1 184 ? -9.915 -11.146 6.435 1.00 97.44 184 ARG A O 1
ATOM 1509 N N . SER A 1 185 ? -8.259 -12.242 7.499 1.00 98.06 185 SER A N 1
ATOM 1510 C CA . SER A 1 185 ? -8.315 -11.444 8.728 1.00 98.06 185 SER A CA 1
ATOM 1511 C C . SER A 1 185 ? -8.000 -9.978 8.442 1.00 98.06 185 SER A C 1
ATOM 1513 O O . SER A 1 185 ? -8.813 -9.122 8.762 1.00 98.06 185 SER A O 1
ATOM 1515 N N . THR A 1 186 ? -6.902 -9.687 7.736 1.00 97.50 186 THR A N 1
ATOM 1516 C CA . THR A 1 186 ? -6.537 -8.312 7.356 1.00 97.50 186 THR A CA 1
ATOM 1517 C C . THR A 1 186 ? -7.628 -7.630 6.527 1.00 97.50 186 THR A C 1
ATOM 1519 O O . THR A 1 186 ? -7.905 -6.451 6.722 1.00 97.50 186 THR A O 1
ATOM 1522 N N . ALA A 1 187 ? -8.280 -8.353 5.612 1.00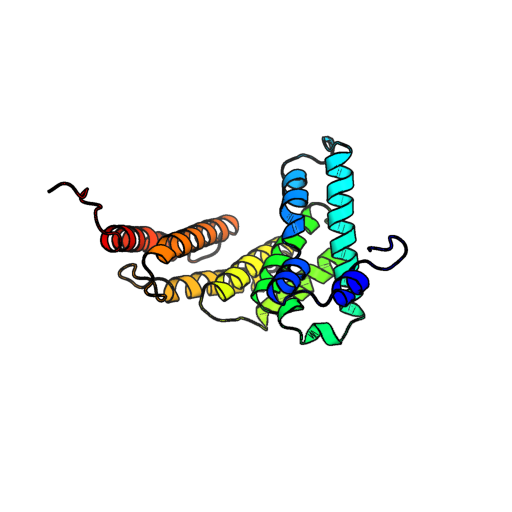 98.06 187 ALA A N 1
ATOM 1523 C CA . ALA A 1 187 ? -9.383 -7.798 4.833 1.00 98.06 187 ALA A CA 1
ATOM 1524 C C . ALA A 1 187 ? -10.634 -7.521 5.680 1.00 98.06 187 ALA A C 1
ATOM 1526 O O . ALA A 1 187 ? -11.319 -6.533 5.432 1.00 98.06 187 ALA A O 1
ATOM 1527 N N . VAL A 1 188 ? -10.933 -8.366 6.673 1.00 98.44 188 VAL A N 1
ATOM 1528 C CA . VAL A 1 188 ? -12.000 -8.097 7.650 1.00 98.44 188 VAL A CA 1
ATOM 1529 C C . VAL A 1 188 ? -11.680 -6.833 8.439 1.00 98.44 188 VAL A C 1
ATOM 1531 O O . VAL A 1 188 ? -12.522 -5.939 8.465 1.00 98.44 188 VAL A O 1
ATOM 1534 N N . ASP A 1 189 ? -10.469 -6.728 8.988 1.00 98.25 189 ASP A N 1
ATOM 1535 C CA . ASP A 1 189 ? -10.039 -5.567 9.774 1.00 98.25 189 ASP A CA 1
ATOM 1536 C C . ASP A 1 189 ? -10.141 -4.275 8.947 1.00 98.25 189 ASP A C 1
ATOM 1538 O O . ASP A 1 189 ? -10.671 -3.269 9.416 1.00 98.25 189 ASP A O 1
ATOM 1542 N N . ALA A 1 190 ? -9.708 -4.311 7.682 1.00 97.44 190 ALA A N 1
ATOM 1543 C CA . ALA A 1 190 ? -9.811 -3.170 6.776 1.00 97.44 190 ALA A CA 1
ATOM 1544 C C . ALA A 1 190 ? -11.269 -2.790 6.474 1.00 97.44 190 ALA A C 1
ATOM 1546 O O . ALA A 1 190 ? -11.626 -1.616 6.530 1.00 97.44 190 ALA A O 1
ATOM 1547 N N . LEU A 1 191 ? -12.136 -3.758 6.159 1.00 97.88 191 LEU A N 1
ATOM 1548 C CA . LEU A 1 191 ? -13.547 -3.465 5.897 1.00 97.88 191 LEU A CA 1
ATOM 1549 C C . LEU A 1 191 ? -14.248 -2.902 7.142 1.00 97.88 191 LEU A C 1
ATOM 1551 O O . LEU A 1 191 ? -15.048 -1.984 7.010 1.00 97.88 191 LEU A O 1
ATOM 1555 N N . GLU A 1 192 ? -13.938 -3.407 8.338 1.00 97.88 192 GLU A N 1
ATOM 1556 C CA . GLU A 1 192 ? -14.476 -2.874 9.595 1.00 97.88 192 GLU A CA 1
ATOM 1557 C C . GLU A 1 192 ? -13.968 -1.460 9.886 1.00 97.88 192 GLU A C 1
ATOM 1559 O O . GLU A 1 192 ? -14.760 -0.594 10.255 1.00 97.88 192 GLU A O 1
ATOM 1564 N N . MET A 1 193 ? -12.674 -1.205 9.671 1.00 96.50 193 MET A N 1
ATOM 1565 C CA . MET A 1 193 ? -12.063 0.116 9.847 1.00 96.50 193 MET A CA 1
ATOM 1566 C C . MET A 1 193 ? -12.758 1.193 9.005 1.00 96.50 193 MET A C 1
ATOM 1568 O O . MET A 1 193 ? -12.911 2.325 9.461 1.00 96.50 193 MET A O 1
ATOM 1572 N N . PHE A 1 194 ? -13.190 0.840 7.794 1.00 96.19 194 PHE A N 1
ATOM 1573 C CA . PHE A 1 194 ? -13.837 1.759 6.858 1.00 96.19 194 PHE A CA 1
ATOM 1574 C C . PHE A 1 194 ? -15.372 1.662 6.833 1.00 96.19 194 PHE A C 1
ATOM 1576 O O . PHE A 1 194 ? -15.987 2.271 5.961 1.00 96.19 194 PHE A O 1
ATOM 1583 N N . ASP A 1 195 ? -15.992 0.906 7.750 1.00 95.88 195 ASP A N 1
ATOM 1584 C CA . ASP A 1 195 ? -17.440 0.610 7.757 1.00 95.88 195 ASP A CA 1
ATOM 1585 C C . ASP A 1 195 ? -17.964 0.149 6.376 1.00 95.88 195 ASP A C 1
ATOM 1587 O O . ASP A 1 195 ? -19.055 0.495 5.916 1.00 95.88 195 ASP A O 1
ATOM 1591 N N . ALA A 1 196 ? -17.136 -0.618 5.666 1.00 94.75 196 ALA A N 1
ATOM 1592 C CA . ALA A 1 196 ? -17.384 -1.032 4.298 1.00 94.75 196 ALA A CA 1
ATOM 1593 C C . ALA A 1 196 ? -18.210 -2.334 4.244 1.00 94.75 196 ALA A C 1
ATOM 1595 O O . ALA A 1 196 ? -18.054 -3.237 5.075 1.00 94.75 196 ALA A O 1
ATOM 1596 N N . PRO A 1 197 ? -19.089 -2.499 3.238 1.00 93.06 197 PRO A N 1
ATOM 1597 C CA . PRO A 1 197 ? -19.938 -3.677 3.139 1.00 93.06 197 PRO A CA 1
ATOM 1598 C C . PRO A 1 197 ? -19.130 -4.947 2.837 1.00 93.06 197 PRO A C 1
ATOM 1600 O O . PRO A 1 197 ? -18.120 -4.928 2.141 1.00 93.06 197 PRO A O 1
ATOM 1603 N N . GLY A 1 198 ? -19.644 -6.095 3.289 1.00 92.81 198 GLY A N 1
ATOM 1604 C CA . GLY A 1 198 ? -19.086 -7.415 2.967 1.00 92.81 198 GLY A CA 1
ATOM 1605 C C . GLY A 1 198 ? -18.275 -8.077 4.082 1.00 92.81 198 GLY A C 1
ATOM 1606 O O . GLY A 1 198 ? -17.955 -9.257 3.944 1.00 92.81 198 GLY A O 1
ATOM 1607 N N . VAL A 1 199 ? -18.047 -7.390 5.209 1.00 95.69 199 VAL A N 1
ATOM 1608 C CA . VAL A 1 199 ? -17.407 -7.944 6.423 1.00 95.69 199 VAL A CA 1
ATOM 1609 C C . VAL A 1 199 ? -17.992 -9.307 6.802 1.00 95.69 199 VAL A C 1
ATOM 1611 O O . VAL A 1 199 ? -17.263 -10.285 6.959 1.00 95.69 199 VAL A O 1
ATOM 1614 N N . GLU A 1 200 ? -19.320 -9.407 6.885 1.00 95.88 200 GLU A N 1
ATOM 1615 C CA . GLU A 1 200 ? -19.998 -10.632 7.327 1.00 95.88 200 GLU A CA 1
ATOM 1616 C C . GLU A 1 200 ? -19.783 -11.816 6.375 1.00 95.88 200 GLU A C 1
ATOM 1618 O O . GLU A 1 200 ? -19.688 -12.960 6.823 1.00 95.88 200 GLU A O 1
ATOM 1623 N N . LYS A 1 201 ? -19.618 -11.562 5.069 1.00 95.06 201 LYS A N 1
ATOM 1624 C CA . LYS A 1 201 ? -19.265 -12.618 4.109 1.00 95.06 201 LYS A CA 1
ATOM 1625 C C . LYS A 1 201 ? -17.876 -13.180 4.401 1.00 95.06 201 LYS A C 1
ATOM 1627 O O . LYS A 1 201 ? -17.691 -14.393 4.390 1.00 95.06 201 LYS A O 1
ATOM 1632 N N . LEU A 1 202 ? -16.910 -12.307 4.682 1.00 95.75 202 LEU A N 1
ATOM 1633 C CA . LEU A 1 202 ? -15.531 -12.710 4.961 1.00 95.75 202 LEU A CA 1
ATOM 1634 C C . LEU A 1 202 ? -15.374 -13.352 6.343 1.00 95.75 202 LEU A C 1
ATOM 1636 O O . LEU A 1 202 ? -14.573 -14.274 6.507 1.00 95.75 202 LEU A O 1
ATOM 1640 N N . LYS A 1 203 ? -16.169 -12.933 7.331 1.00 96.81 203 LYS A N 1
ATOM 1641 C CA . LYS A 1 203 ? -16.270 -13.622 8.627 1.00 96.81 203 LYS A CA 1
ATOM 1642 C C . LYS A 1 203 ? -16.861 -15.020 8.481 1.00 96.81 203 LYS A C 1
ATOM 1644 O O . LYS A 1 203 ? -16.346 -15.961 9.079 1.00 96.81 203 LYS A O 1
ATOM 1649 N N . ALA A 1 204 ? -17.884 -15.192 7.644 1.00 96.25 204 ALA A N 1
ATOM 1650 C CA . ALA A 1 204 ? -18.497 -16.500 7.414 1.00 96.25 204 ALA A CA 1
ATOM 1651 C C . ALA A 1 204 ? -17.514 -17.540 6.837 1.00 96.25 204 ALA A C 1
ATOM 1653 O O . ALA A 1 204 ? -17.677 -18.732 7.092 1.00 96.25 204 ALA A O 1
ATOM 1654 N N . LYS A 1 205 ? -16.465 -17.100 6.124 1.00 96.12 205 LYS A N 1
ATOM 1655 C CA . LYS A 1 205 ? -15.401 -17.965 5.582 1.00 96.12 205 LYS A CA 1
ATOM 1656 C C . LYS A 1 205 ? -14.419 -18.492 6.634 1.00 96.12 205 LYS A C 1
ATOM 1658 O O . LYS A 1 205 ? -13.707 -19.446 6.345 1.00 96.12 205 LYS A O 1
ATOM 1663 N N . GLN A 1 206 ? -14.375 -17.909 7.836 1.00 96.50 206 GLN A N 1
ATOM 1664 C CA . GLN A 1 206 ? -13.383 -18.263 8.856 1.00 96.50 206 GLN A CA 1
ATOM 1665 C C . GLN A 1 206 ? -13.470 -19.738 9.267 1.00 96.50 206 GLN A C 1
ATOM 1667 O O . GLN A 1 206 ? -12.492 -20.467 9.155 1.00 96.50 206 GLN A O 1
ATOM 1672 N N . ARG A 1 207 ? -14.647 -20.189 9.718 1.00 96.62 207 ARG A N 1
ATOM 1673 C CA . ARG A 1 207 ? -14.808 -21.551 10.249 1.00 96.62 207 ARG A CA 1
ATOM 1674 C C . ARG A 1 207 ? -14.560 -22.638 9.192 1.00 96.62 207 ARG A C 1
ATOM 1676 O O . ARG A 1 207 ? -13.791 -23.543 9.496 1.00 96.62 207 ARG A O 1
ATOM 1683 N N . PRO A 1 208 ? -15.126 -22.563 7.969 1.00 95.69 208 PRO A N 1
ATOM 1684 C CA . PRO A 1 208 ? -14.804 -23.533 6.922 1.00 95.69 208 PRO A CA 1
ATOM 1685 C C . PRO A 1 208 ? -13.304 -23.581 6.600 1.00 95.69 208 PRO A C 1
ATOM 1687 O O . PRO A 1 208 ? -12.736 -24.661 6.470 1.00 95.69 208 PRO A O 1
ATOM 1690 N N . LEU A 1 209 ? -12.631 -22.424 6.535 1.00 95.00 209 LEU A N 1
ATOM 1691 C CA . LEU A 1 209 ? -11.188 -22.369 6.285 1.00 95.00 209 LEU A CA 1
ATOM 1692 C C . LEU A 1 209 ? -10.377 -23.007 7.426 1.00 95.00 209 LEU A C 1
ATOM 1694 O O . LEU A 1 209 ? -9.437 -23.756 7.169 1.00 95.00 209 LEU A O 1
ATOM 1698 N N . GLU A 1 210 ? -10.739 -22.749 8.684 1.00 93.81 210 GLU A N 1
ATOM 1699 C CA . GLU A 1 210 ? -10.112 -23.383 9.853 1.00 93.81 210 GLU A CA 1
ATOM 1700 C C . GLU A 1 210 ? -10.297 -24.910 9.841 1.00 93.81 210 GLU A C 1
ATOM 1702 O O . GLU A 1 210 ? -9.350 -25.651 10.120 1.00 93.81 210 GLU A O 1
ATOM 1707 N N . GLU A 1 211 ? -11.488 -25.393 9.475 1.00 93.44 211 GLU A N 1
ATOM 1708 C CA . GLU A 1 211 ? -11.772 -26.823 9.307 1.00 93.44 211 GLU A CA 1
ATOM 1709 C C . GLU A 1 211 ? -10.925 -27.427 8.178 1.00 93.44 211 GLU A C 1
ATOM 1711 O O . GLU A 1 211 ? -10.276 -28.459 8.377 1.00 93.44 211 GLU A O 1
ATOM 1716 N N . PHE A 1 212 ? -10.842 -26.758 7.025 1.00 92.19 212 PHE A N 1
ATOM 1717 C CA . PHE A 1 212 ? -9.977 -27.164 5.919 1.00 92.19 212 PHE A CA 1
ATOM 1718 C C . PHE A 1 212 ? -8.504 -27.255 6.345 1.00 92.19 212 PHE A C 1
ATOM 1720 O O . PHE A 1 212 ? -7.849 -28.275 6.108 1.00 92.19 212 PHE A O 1
ATOM 1727 N N . ILE A 1 213 ? -7.981 -26.237 7.039 1.00 91.25 213 ILE A N 1
ATOM 1728 C CA . ILE A 1 213 ? -6.617 -26.239 7.588 1.00 91.25 213 ILE A CA 1
ATOM 1729 C C . ILE A 1 213 ? -6.423 -27.449 8.507 1.00 91.25 213 ILE A C 1
ATOM 1731 O O . ILE A 1 213 ? -5.483 -28.220 8.315 1.00 91.25 213 ILE A O 1
ATOM 1735 N N . ALA A 1 214 ? -7.332 -27.671 9.458 1.00 90.06 214 ALA A N 1
ATOM 1736 C CA . ALA A 1 214 ? -7.235 -28.776 10.407 1.00 90.06 214 ALA A CA 1
ATOM 1737 C C . ALA A 1 214 ? -7.245 -30.159 9.728 1.00 90.06 214 ALA A C 1
ATOM 1739 O O . ALA A 1 214 ? -6.532 -31.060 10.170 1.00 90.06 214 ALA A O 1
ATOM 1740 N N . HIS A 1 215 ? -8.018 -30.328 8.653 1.00 88.56 215 HIS A N 1
ATOM 1741 C CA . HIS A 1 215 ? -8.091 -31.576 7.888 1.00 88.56 215 HIS A CA 1
ATOM 1742 C C . HIS A 1 215 ? -6.921 -31.783 6.921 1.00 88.56 215 HIS A C 1
ATOM 1744 O O . HIS A 1 215 ? -6.554 -32.924 6.636 1.00 88.56 215 HIS A O 1
ATOM 1750 N N . SER A 1 216 ? -6.332 -30.698 6.426 1.00 86.12 216 SER A N 1
ATOM 1751 C CA . SER A 1 216 ? -5.213 -30.734 5.480 1.00 86.12 216 SER A CA 1
ATOM 1752 C C . SER A 1 216 ? -3.853 -30.963 6.153 1.00 86.12 216 SER A C 1
ATOM 1754 O O . SER A 1 216 ? -2.894 -31.389 5.507 1.00 86.12 216 SER A O 1
ATOM 1756 N N . LEU A 1 217 ? -3.772 -30.748 7.468 1.00 80.31 217 LEU A N 1
ATOM 1757 C CA . LEU A 1 217 ? -2.605 -31.064 8.281 1.00 80.31 217 LEU A CA 1
ATOM 1758 C C . LEU A 1 217 ? -2.709 -32.498 8.817 1.00 80.31 217 LEU A C 1
ATOM 1760 O O . LEU A 1 217 ? -3.571 -32.831 9.627 1.00 80.31 217 LEU A O 1
ATOM 1764 N N . THR A 1 218 ? -1.784 -33.373 8.421 1.00 68.38 218 THR A N 1
ATOM 1765 C CA . THR A 1 218 ? -1.657 -34.692 9.058 1.00 68.38 218 THR A CA 1
ATOM 1766 C C . THR A 1 218 ? -1.381 -34.542 10.553 1.00 68.38 218 THR A C 1
ATOM 1768 O O . THR A 1 218 ? -0.439 -33.847 10.948 1.00 68.38 218 THR A O 1
ATOM 1771 N N . ARG A 1 219 ? -2.118 -35.283 11.395 1.00 59.72 219 ARG A N 1
ATOM 1772 C CA . ARG A 1 219 ? -1.659 -35.589 12.758 1.00 59.72 219 ARG A CA 1
ATOM 1773 C C . ARG A 1 219 ? -0.246 -36.153 12.645 1.00 59.72 219 ARG A C 1
ATOM 1775 O O . ARG A 1 219 ? -0.056 -37.210 12.047 1.00 59.72 219 ARG A O 1
ATOM 1782 N N . ARG A 1 220 ? 0.739 -35.483 13.248 1.00 56.44 220 ARG A N 1
ATOM 1783 C CA . ARG A 1 220 ? 2.016 -36.125 13.564 1.00 56.44 220 ARG A CA 1
ATOM 1784 C C . ARG A 1 220 ? 1.721 -37.199 14.609 1.00 56.44 220 ARG A C 1
ATOM 1786 O O . ARG A 1 220 ? 1.792 -36.927 15.803 1.00 56.44 220 ARG A O 1
ATOM 1793 N N . GLU A 1 221 ? 1.341 -38.401 14.175 1.00 55.53 221 GLU A N 1
ATOM 1794 C CA . GLU A 1 221 ? 1.615 -39.580 14.989 1.00 55.53 221 GLU A CA 1
ATOM 1795 C C . GLU A 1 221 ? 3.128 -39.622 15.155 1.00 55.53 221 GLU A C 1
ATOM 1797 O O . GLU A 1 221 ? 3.854 -39.557 14.156 1.00 55.53 221 GLU A O 1
ATOM 1802 N N . PRO A 1 222 ? 3.645 -39.642 16.383 1.00 53.56 222 PRO A N 1
ATOM 1803 C CA . PRO A 1 222 ? 5.079 -39.700 16.506 1.00 53.56 222 PRO A CA 1
ATOM 1804 C C . PRO A 1 222 ? 5.572 -41.065 16.007 1.00 53.56 2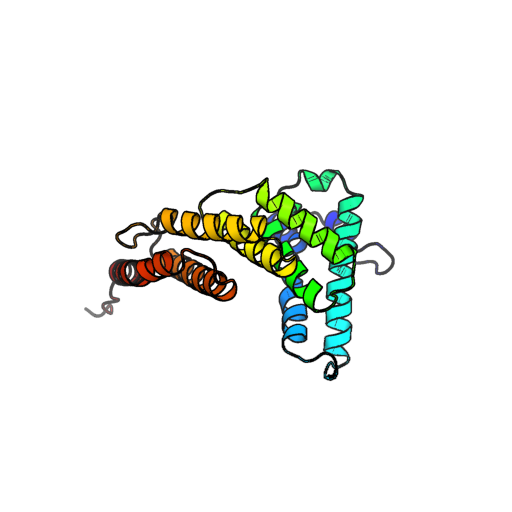22 PRO A C 1
ATOM 1806 O O . PRO A 1 222 ? 4.912 -42.101 16.107 1.00 53.56 222 PRO A O 1
ATOM 1809 N N . LEU A 1 223 ? 6.736 -41.037 15.373 1.00 48.75 223 LEU A N 1
ATOM 1810 C CA . LEU A 1 223 ? 7.369 -42.208 14.791 1.00 48.75 223 LEU A CA 1
ATOM 1811 C C . LEU A 1 223 ? 8.076 -42.986 15.903 1.00 48.75 223 LEU A C 1
ATOM 1813 O O . LEU A 1 223 ? 9.284 -42.875 16.086 1.00 48.75 223 LEU A O 1
ATOM 1817 N N . TRP A 1 224 ? 7.319 -43.763 16.664 1.00 55.78 224 TRP A N 1
ATOM 1818 C CA . TRP A 1 224 ? 7.863 -44.868 17.450 1.00 55.78 224 TRP A CA 1
ATOM 1819 C C . TRP A 1 224 ? 6.967 -46.101 17.308 1.00 55.78 224 TRP A C 1
ATOM 1821 O O . TRP A 1 224 ? 5.947 -46.255 17.980 1.00 55.78 224 TRP A O 1
ATOM 1831 N N . ARG A 1 225 ? 7.383 -46.981 16.395 1.00 45.66 225 ARG A N 1
ATOM 1832 C CA . ARG A 1 225 ? 7.105 -48.416 16.403 1.00 45.66 225 ARG A CA 1
ATOM 1833 C C . ARG A 1 225 ? 8.426 -49.148 16.246 1.00 45.66 225 ARG A C 1
ATOM 1835 O O . ARG A 1 225 ? 9.244 -48.663 15.433 1.00 45.66 225 ARG A O 1
#

InterPro domains:
  IPR008929 Chondroitin AC/alginate lyase [G3DSA:1.50.10.100] (18-219)
  IPR008929 Chondroitin AC/alginate lyase [SSF48230] (58-186)

Radius of gyration: 20.03 Å; chains: 1; bounding box: 50×68×41 Å

Sequence (225 aa):
MFDPEEPFWPQIESQELHPTVRFYVHSLNWIDFIVDRAVDCPKAEWNDAIASGVEFACTVAWHWWETNNVTPEWKNDEHVWGGHAVAIRAASLSVLSELYPEDEWLYEAITYHGQWLLEHFDGYWNHGLSQALALMIIGGRLSNEEMLETGAKRAVACLEVMIDEEGAINEQAPEYSNYIERLRSTAVDALEMFDAPGVEKLKAKQRPLEEFIAHSLTRREPLWR

Foldseek 3Di:
DDDPVDQDVVVVVVVVDDLVVLLVVLLLLVLQVLLVVLVVDPPVPDDPSSVVSLVVSVVVLLSSLVVPVVCVVLVPPCSNLNLQSLLSSLLSLLSSCVVVVPDVSSLVSNVVSLVSLVVDQPDLEDSNLSSLLSLLSSCVSNVPPVSNQSSLVSNLSSLCQQQDPQQDGPVNDLVCLVVSLVSLVVSLVSCVVNVHPDSVVSVSSNPSNVVSSVVVDDPCPDPDD